Protein AF-0000000070113356 (afdb_homodimer)

Nearest PDB structures (foldseek):
  6c37-assembly1_A  TM=9.028E-01  e=3.126E-19  Mycolicibacterium smegmatis MC2 155
  3igr-assembly1_A  TM=9.117E-01  e=5.246E-19  Aliivibrio fischeri ES114
  6dau-assembly1_C  TM=8.426E-01  e=2.648E-13  Vibrio cholerae O1 biovar El Tor
  7kwq-assembly1_A  TM=8.505E-01  e=2.648E-13  Vibrio cholerae O1 biovar El Tor str. N16961
  7kx2-assembly1_B  TM=8.385E-01  e=2.825E-13  Vibrio cholerae O1 biovar El Tor str. N16961

pLDDT: mean 95.13, std 6.38, range [57.09, 98.88]

Sequence (356 aa):
MSVAIRPLTLDDVPALTAVLRASREHLAPWEPSREESYYTEREQRRIVADTLRAGGSLPHVILDDGALAGRVNLNNIVRGPFQSASLGYWVAAGRGGRGLATGAVAAVLRMAFTEYGLHRVEAATLLHNVRSQRVLAKNGFRRIGTAPRYLNIAGAWQDHHLFQIVAENWVEGRAAGRMSVAIRPLTLDDVPALTAVLRASREHLAPWEPSREESYYTEREQRRIVADTLRAGGSLPHVILDDGALAGRVNLNNIVRGPFQSASLGYWVAAGRGGRGLATGAVAAVLRMAFTEYGLHRVEAATLLHNVRSQRVLAKNGFRRIGTAPRYLNIAGAWQDHHLFQIVAENWVEGRAAGR

Structure (mmCIF, N/CA/C/O backbone):
data_AF-0000000070113356-model_v1
#
loop_
_entity.id
_entity.type
_entity.pdbx_description
1 polymer A0A561WNM1_ACTTI
#
loop_
_atom_site.group_PDB
_atom_site.id
_atom_site.type_symbol
_atom_site.label_atom_id
_atom_site.label_alt_id
_atom_site.label_comp_id
_atom_site.label_asym_id
_atom_site.label_entity_id
_atom_site.label_seq_id
_atom_site.pdbx_PDB_ins_code
_atom_site.Cartn_x
_atom_site.Cartn_y
_atom_site.Cartn_z
_atom_site.occupancy
_atom_site.B_iso_or_equiv
_atom_site.auth_seq_id
_atom_site.auth_comp_id
_atom_site.auth_asym_id
_atom_site.auth_atom_id
_atom_site.pdbx_PDB_model_num
ATOM 1 N N . MET A 1 1 ? -13.891 -29.891 -11.281 1 57.12 1 MET A N 1
ATOM 2 C CA . MET A 1 1 ? -12.609 -29.594 -10.641 1 57.12 1 MET A CA 1
ATOM 3 C C . MET A 1 1 ? -12.797 -28.562 -9.523 1 57.12 1 MET A C 1
ATOM 5 O O . MET A 1 1 ? -13.586 -27.641 -9.648 1 57.12 1 MET A O 1
ATOM 9 N N . SER A 1 2 ? -12.539 -29.109 -8.18 1 75.75 2 SER A N 1
ATOM 10 C CA . SER A 1 2 ? -12.883 -28.25 -7.051 1 75.75 2 SER A CA 1
ATOM 11 C C . SER A 1 2 ? -11.664 -27.484 -6.555 1 75.75 2 SER A C 1
ATOM 13 O O . SER A 1 2 ? -10.641 -28.078 -6.215 1 75.75 2 SER A O 1
ATOM 15 N N . VAL A 1 3 ? -11.484 -26.156 -6.805 1 87.25 3 VAL A N 1
ATOM 16 C CA . VAL A 1 3 ? -10.422 -25.281 -6.301 1 87.25 3 VAL A CA 1
ATOM 17 C C . VAL A 1 3 ? -10.641 -25.016 -4.812 1 87.25 3 VAL A C 1
ATOM 19 O O . VAL A 1 3 ? -11.75 -24.703 -4.391 1 87.25 3 VAL A O 1
ATOM 22 N N . ALA A 1 4 ? -9.617 -25.438 -4.016 1 93.5 4 ALA A N 1
ATOM 23 C CA . ALA A 1 4 ? -9.641 -25.125 -2.588 1 93.5 4 ALA A CA 1
ATOM 24 C C . ALA A 1 4 ? -8.391 -24.359 -2.174 1 93.5 4 ALA A C 1
ATOM 26 O O . ALA A 1 4 ? -7.344 -24.469 -2.82 1 93.5 4 ALA A O 1
ATOM 27 N N . ILE A 1 5 ? -8.562 -23.516 -1.183 1 97.19 5 ILE A N 1
ATOM 28 C CA . ILE A 1 5 ? -7.383 -22.875 -0.602 1 97.19 5 ILE A CA 1
ATOM 29 C C . ILE A 1 5 ? -7.359 -23.109 0.907 1 97.19 5 ILE A C 1
ATOM 31 O O . ILE A 1 5 ? -8.398 -23.359 1.52 1 97.19 5 ILE A O 1
ATOM 35 N N . ARG A 1 6 ? -6.25 -23.078 1.505 1 97.44 6 ARG A N 1
ATOM 36 C CA . ARG A 1 6 ? -6.094 -23.109 2.955 1 97.44 6 ARG A CA 1
ATOM 37 C C . ARG A 1 6 ? -4.824 -22.391 3.387 1 97.44 6 ARG A C 1
ATOM 39 O O . ARG A 1 6 ? -3.922 -22.172 2.578 1 97.44 6 ARG A O 1
ATOM 46 N N . PRO A 1 7 ? -4.73 -22.094 4.66 1 97.88 7 PRO A N 1
ATOM 47 C CA . PRO A 1 7 ? -3.521 -21.406 5.125 1 97.88 7 PRO A CA 1
ATOM 48 C C . PRO A 1 7 ? -2.252 -22.219 4.898 1 97.88 7 PRO A C 1
ATOM 50 O O . PRO A 1 7 ? -2.266 -23.438 5.051 1 97.88 7 PRO A O 1
ATOM 53 N N . LEU A 1 8 ? -1.177 -21.578 4.531 1 98.25 8 LEU A N 1
ATOM 54 C CA . LEU A 1 8 ? 0.152 -22.156 4.367 1 98.25 8 LEU A CA 1
ATOM 55 C C . LEU A 1 8 ? 0.74 -22.547 5.719 1 98.25 8 LEU A C 1
ATOM 57 O O . LEU A 1 8 ? 0.629 -21.797 6.691 1 98.25 8 LEU A O 1
ATOM 61 N N . THR A 1 9 ? 1.27 -23.672 5.832 1 97.94 9 THR A N 1
ATOM 62 C CA . THR A 1 9 ? 1.998 -24.109 7.02 1 97.94 9 THR A CA 1
ATOM 63 C C . THR A 1 9 ? 3.404 -24.562 6.656 1 97.94 9 THR A C 1
ATOM 65 O O . THR A 1 9 ? 3.715 -24.75 5.477 1 97.94 9 THR A O 1
ATOM 68 N N . LEU A 1 10 ? 4.168 -24.766 7.672 1 98.19 10 LEU A N 1
ATOM 69 C CA . LEU A 1 10 ? 5.535 -25.219 7.441 1 98.19 10 LEU A CA 1
ATOM 70 C C . LEU A 1 10 ? 5.551 -26.625 6.844 1 98.19 10 LEU A C 1
ATOM 72 O O . LEU A 1 10 ? 6.492 -27 6.137 1 98.19 10 LEU A O 1
ATOM 76 N N . ASP A 1 11 ? 4.504 -27.359 7.023 1 98.25 11 ASP A N 1
ATOM 77 C CA . ASP A 1 11 ? 4.422 -28.719 6.488 1 98.25 11 ASP A CA 1
ATOM 78 C C . ASP A 1 11 ? 4.277 -28.703 4.969 1 98.25 11 ASP A C 1
ATOM 80 O O . ASP A 1 11 ? 4.484 -29.719 4.309 1 98.25 11 ASP A O 1
ATOM 84 N N . ASP A 1 12 ? 3.953 -27.594 4.395 1 98.56 12 ASP A N 1
ATOM 85 C CA . ASP A 1 12 ? 3.754 -27.469 2.955 1 98.56 12 ASP A CA 1
ATOM 86 C C . ASP A 1 12 ? 5.082 -27.25 2.232 1 98.56 12 ASP A C 1
ATOM 88 O O . ASP A 1 12 ? 5.152 -27.359 1.008 1 98.56 12 ASP A O 1
ATOM 92 N N . VAL A 1 13 ? 6.129 -26.969 2.947 1 98.62 13 VAL A N 1
ATOM 93 C CA . VAL A 1 13 ? 7.359 -26.422 2.385 1 98.62 13 VAL A CA 1
ATOM 94 C C . VAL A 1 13 ? 7.953 -27.406 1.385 1 98.62 13 VAL A C 1
ATOM 96 O O . VAL A 1 13 ? 8.344 -27.031 0.281 1 98.62 13 VAL A O 1
ATOM 99 N N . PRO A 1 14 ? 7.996 -28.719 1.649 1 98.56 14 PRO A N 1
ATOM 100 C CA . PRO A 1 14 ? 8.57 -29.641 0.661 1 98.56 14 PRO A CA 1
ATOM 101 C C . PRO A 1 14 ? 7.805 -29.641 -0.657 1 98.56 14 PRO A C 1
ATOM 103 O O . PRO A 1 14 ? 8.398 -29.516 -1.728 1 98.56 14 PRO A O 1
ATOM 106 N N . ALA A 1 15 ? 6.527 -29.797 -0.568 1 98.31 15 ALA A N 1
ATOM 107 C CA . ALA A 1 15 ? 5.711 -29.797 -1.778 1 98.31 15 ALA A CA 1
ATOM 108 C C . ALA A 1 15 ? 5.777 -28.453 -2.496 1 98.31 15 ALA A C 1
ATOM 110 O O . ALA A 1 15 ? 5.855 -28.406 -3.725 1 98.31 15 ALA A O 1
ATOM 111 N N . LEU A 1 16 ? 5.738 -27.375 -1.752 1 98.38 16 LEU A N 1
ATOM 112 C CA . LEU A 1 16 ? 5.828 -26.031 -2.303 1 98.38 16 LEU A CA 1
ATOM 113 C C . LEU A 1 16 ? 7.137 -25.828 -3.059 1 98.38 16 LEU A C 1
ATOM 115 O O . LEU A 1 16 ? 7.141 -25.328 -4.184 1 98.38 16 LEU A O 1
ATOM 119 N N . THR A 1 17 ? 8.211 -26.266 -2.424 1 98.44 17 THR A N 1
ATOM 120 C CA . THR A 1 17 ? 9.531 -26.109 -3.037 1 98.44 17 THR A CA 1
ATOM 121 C C . THR A 1 17 ? 9.602 -26.875 -4.355 1 98.44 17 THR A C 1
ATOM 123 O O . THR A 1 17 ? 10.125 -26.375 -5.348 1 98.44 17 THR A O 1
ATOM 126 N N . ALA A 1 18 ? 9.07 -28.047 -4.348 1 98.19 18 ALA A N 1
ATOM 127 C CA . ALA A 1 18 ? 9.07 -28.875 -5.551 1 98.19 18 ALA A CA 1
ATOM 128 C C . ALA A 1 18 ? 8.289 -28.203 -6.68 1 98.19 18 ALA A C 1
ATOM 130 O O . ALA A 1 18 ? 8.75 -28.156 -7.824 1 98.19 18 ALA A O 1
ATOM 131 N N . VAL A 1 19 ? 7.184 -27.703 -6.367 1 97.69 19 VAL A N 1
ATOM 132 C CA . VAL A 1 19 ? 6.328 -27.047 -7.352 1 97.69 19 VAL A CA 1
ATOM 133 C C . VAL A 1 19 ? 7.008 -25.766 -7.863 1 97.69 19 VAL A C 1
ATOM 135 O O . VAL A 1 19 ? 6.98 -25.484 -9.062 1 97.69 19 VAL A O 1
ATOM 138 N N . LEU A 1 20 ? 7.605 -25 -6.941 1 97.44 20 LEU A N 1
ATOM 139 C CA . LEU A 1 20 ? 8.328 -23.781 -7.316 1 97.44 20 LEU A CA 1
ATOM 140 C C . LEU A 1 20 ? 9.469 -24.094 -8.273 1 97.44 20 LEU A C 1
ATOM 142 O O . LEU A 1 20 ? 9.633 -23.422 -9.297 1 97.44 20 LEU A O 1
ATOM 146 N N . ARG A 1 21 ? 10.164 -25.094 -7.941 1 97.44 21 ARG A N 1
ATOM 147 C CA . ARG A 1 21 ? 11.281 -25.5 -8.797 1 97.44 21 ARG A CA 1
ATOM 148 C C . ARG A 1 21 ? 10.789 -25.906 -10.18 1 97.44 21 ARG A C 1
ATOM 150 O O . ARG A 1 21 ? 11.352 -25.484 -11.195 1 97.44 21 ARG A O 1
ATOM 157 N N . ALA A 1 22 ? 9.797 -26.688 -10.219 1 97.25 22 ALA A N 1
ATOM 158 C CA . ALA A 1 22 ? 9.25 -27.203 -11.477 1 97.25 22 ALA A CA 1
ATOM 159 C C . ALA A 1 22 ? 8.641 -26.062 -12.305 1 97.25 22 ALA A C 1
ATOM 161 O O . ALA A 1 22 ? 8.516 -26.188 -13.523 1 97.25 22 ALA A O 1
ATOM 162 N N . SER A 1 23 ? 8.312 -24.984 -11.656 1 97.19 23 SER A N 1
ATOM 163 C CA . SER A 1 23 ? 7.617 -23.891 -12.328 1 97.19 23 SER A CA 1
ATOM 164 C C . SER A 1 23 ? 8.523 -22.672 -12.5 1 97.19 23 SER A C 1
ATOM 166 O O . SER A 1 23 ? 8.055 -21.594 -12.859 1 97.19 23 SER A O 1
ATOM 168 N N . ARG A 1 24 ? 9.727 -22.797 -12.141 1 96.69 24 ARG A N 1
ATOM 169 C CA . ARG A 1 24 ? 10.664 -21.688 -12.062 1 96.69 24 ARG A CA 1
ATOM 170 C C . ARG A 1 24 ? 10.664 -20.875 -13.359 1 96.69 24 ARG A C 1
ATOM 172 O O . ARG A 1 24 ? 10.5 -19.656 -13.328 1 96.69 24 ARG A O 1
ATOM 179 N N . GLU A 1 25 ? 10.789 -21.5 -14.531 1 95.69 25 GLU A N 1
ATOM 180 C CA . GLU A 1 25 ? 10.836 -20.812 -15.82 1 95.69 25 GLU A CA 1
ATOM 181 C C . GLU A 1 25 ? 9.5 -20.156 -16.141 1 95.69 25 GLU A C 1
ATOM 183 O O . GLU A 1 25 ? 9.461 -19.047 -16.672 1 95.69 25 GLU A O 1
ATOM 188 N N . HIS A 1 26 ? 8.484 -20.891 -15.828 1 94.94 26 HIS A N 1
ATOM 189 C CA . HIS A 1 26 ? 7.117 -20.438 -16.062 1 94.94 26 HIS A CA 1
ATOM 190 C C . HIS A 1 26 ? 6.824 -19.156 -15.297 1 94.94 26 HIS A C 1
ATOM 192 O O . HIS A 1 26 ? 6.172 -18.25 -15.812 1 94.94 26 HIS A O 1
ATOM 198 N N . LEU A 1 27 ? 7.332 -18.984 -14.039 1 95.19 27 LEU A N 1
ATOM 199 C CA . LEU A 1 27 ? 7.004 -17.891 -13.125 1 95.19 27 LEU A CA 1
ATOM 200 C C . LEU A 1 27 ? 7.973 -16.719 -13.289 1 95.19 27 LEU A C 1
ATOM 202 O O . LEU A 1 27 ? 7.625 -15.578 -13.008 1 95.19 27 LEU A O 1
ATOM 206 N N . ALA A 1 28 ? 9.125 -16.938 -13.836 1 94.62 28 ALA A N 1
ATOM 207 C CA . ALA A 1 28 ? 10.258 -16.016 -13.844 1 94.62 28 ALA A CA 1
ATOM 208 C C . ALA A 1 28 ? 9.875 -14.68 -14.477 1 94.62 28 ALA A C 1
ATOM 210 O O . ALA A 1 28 ? 10.211 -13.609 -13.953 1 94.62 28 ALA A O 1
ATOM 211 N N . PRO A 1 29 ? 9.055 -14.664 -15.578 1 93.38 29 PRO A N 1
ATOM 212 C CA . PRO A 1 29 ? 8.758 -13.391 -16.234 1 93.38 29 PRO A CA 1
ATOM 213 C C . PRO A 1 29 ? 7.812 -12.516 -15.414 1 93.38 29 PRO A C 1
ATOM 215 O O . PRO A 1 29 ? 7.664 -11.32 -15.695 1 93.38 29 PRO A O 1
ATOM 218 N N . TRP A 1 30 ? 7.227 -13.07 -14.43 1 93.25 30 TRP A N 1
ATOM 219 C CA . TRP A 1 30 ? 6.145 -12.383 -13.727 1 93.25 30 TRP A CA 1
ATOM 220 C C . TRP A 1 30 ? 6.539 -12.078 -12.289 1 93.25 30 TRP A C 1
ATOM 222 O O . TRP A 1 30 ? 5.77 -11.461 -11.539 1 93.25 30 TRP A O 1
ATOM 232 N N . GLU A 1 31 ? 7.789 -12.484 -11.898 1 93.75 31 GLU A N 1
ATOM 233 C CA . GLU A 1 31 ? 8.227 -12.367 -10.516 1 93.75 31 GLU A CA 1
ATOM 234 C C . GLU A 1 31 ? 9.531 -11.586 -10.406 1 93.75 31 GLU A C 1
ATOM 236 O O . GLU A 1 31 ? 10.281 -11.492 -11.383 1 93.75 31 GLU A O 1
ATOM 241 N N . PRO A 1 32 ? 9.766 -11.055 -9.195 1 94.38 32 PRO A N 1
ATOM 242 C CA . PRO A 1 32 ? 11.117 -10.523 -8.961 1 94.38 32 PRO A CA 1
ATOM 243 C C . PRO A 1 32 ? 12.203 -11.586 -9.141 1 94.38 32 PRO A C 1
ATOM 245 O O . PRO A 1 32 ? 11.938 -12.781 -8.992 1 94.38 32 PRO A O 1
ATOM 248 N N . SER A 1 33 ? 13.367 -11.125 -9.461 1 93.88 33 SER A N 1
ATOM 249 C CA . SER A 1 33 ? 14.492 -12.047 -9.586 1 93.88 33 SER A CA 1
ATOM 250 C C . SER A 1 33 ? 14.758 -12.781 -8.281 1 93.88 33 SER A C 1
ATOM 252 O O . SER A 1 33 ? 14.703 -12.188 -7.203 1 93.88 33 SER A O 1
ATOM 254 N N . ARG A 1 34 ? 15.039 -14.07 -8.461 1 93.56 34 ARG A N 1
ATOM 255 C CA . ARG A 1 34 ? 15.289 -14.922 -7.297 1 93.56 34 ARG A CA 1
ATOM 256 C C . ARG A 1 34 ? 16.688 -15.508 -7.344 1 93.56 34 ARG A C 1
ATOM 258 O O . ARG A 1 34 ? 17.172 -15.898 -8.406 1 93.56 34 ARG A O 1
ATOM 265 N N . GLU A 1 35 ? 17.203 -15.555 -6.223 1 94.19 35 GLU A N 1
ATOM 266 C CA . GLU A 1 35 ? 18.469 -16.297 -6.109 1 94.19 35 GLU A CA 1
ATOM 267 C C . GLU A 1 35 ? 18.219 -17.797 -6.152 1 94.19 35 GLU A C 1
ATOM 269 O O . GLU A 1 35 ? 17.125 -18.266 -5.863 1 94.19 35 GLU A O 1
ATOM 274 N N . GLU A 1 36 ? 19.297 -18.547 -6.477 1 96.19 36 GLU A N 1
ATOM 275 C CA . GLU A 1 36 ? 19.203 -20.016 -6.551 1 96.19 36 GLU A CA 1
ATOM 276 C C . GLU A 1 36 ? 18.703 -20.594 -5.234 1 96.19 36 GLU A C 1
ATOM 278 O O . GLU A 1 36 ? 17.984 -21.594 -5.223 1 96.19 36 GLU A O 1
ATOM 283 N N . SER A 1 37 ? 19.109 -19.953 -4.168 1 97.5 37 SER A N 1
ATOM 284 C CA . SER A 1 37 ? 18.75 -20.453 -2.852 1 97.5 37 SER A CA 1
ATOM 285 C C . SER A 1 37 ? 17.234 -20.438 -2.656 1 97.5 37 SER A C 1
ATOM 287 O O . SER A 1 37 ? 16.688 -21.188 -1.852 1 97.5 37 SER A O 1
ATOM 289 N N . TYR A 1 38 ? 16.594 -19.594 -3.377 1 97.38 38 TYR A N 1
ATOM 290 C CA . TYR A 1 38 ? 15.141 -19.453 -3.293 1 97.38 38 TYR A CA 1
ATOM 291 C C . TYR A 1 38 ? 14.453 -20.781 -3.613 1 97.38 38 TYR A C 1
ATOM 293 O O . TYR A 1 38 ? 13.375 -21.062 -3.09 1 97.38 38 TYR A O 1
ATOM 301 N N . TYR A 1 39 ? 15.117 -21.625 -4.324 1 97.88 39 TYR A N 1
ATOM 302 C CA . TYR A 1 39 ? 14.5 -22.844 -4.816 1 97.88 39 TYR A CA 1
ATOM 303 C C . TYR A 1 39 ? 14.945 -24.047 -3.994 1 97.88 39 TYR A C 1
ATOM 305 O O . TYR A 1 39 ? 14.797 -25.203 -4.426 1 97.88 39 TYR A O 1
ATOM 313 N N . THR A 1 40 ? 15.445 -23.766 -2.852 1 98.38 40 THR A N 1
ATOM 314 C CA . THR A 1 40 ? 15.805 -24.844 -1.924 1 98.38 40 THR A CA 1
ATOM 315 C C . THR A 1 40 ? 14.797 -24.922 -0.783 1 98.38 40 THR A C 1
ATOM 317 O O . THR A 1 40 ? 14.195 -23.906 -0.4 1 98.38 40 THR A O 1
ATOM 320 N N . GLU A 1 41 ? 14.625 -26.094 -0.285 1 98.31 41 GLU A N 1
ATOM 321 C CA . GLU A 1 41 ? 13.703 -26.281 0.831 1 98.31 41 GLU A CA 1
ATOM 322 C C . GLU A 1 41 ? 14.141 -25.469 2.045 1 98.31 41 GLU A C 1
ATOM 324 O O . GLU A 1 41 ? 13.305 -24.906 2.756 1 98.31 41 GLU A O 1
ATOM 329 N N . ARG A 1 42 ? 15.43 -25.438 2.26 1 98.31 42 ARG A N 1
ATOM 330 C CA . ARG A 1 42 ? 15.961 -24.703 3.398 1 98.31 42 ARG A CA 1
ATOM 331 C C . ARG A 1 42 ? 15.555 -23.234 3.344 1 98.31 42 ARG A C 1
ATOM 333 O O . ARG A 1 42 ? 15.047 -22.688 4.328 1 98.31 42 ARG A O 1
ATOM 340 N N . GLU A 1 43 ? 15.781 -22.625 2.244 1 98.38 43 GLU A N 1
ATOM 341 C CA . GLU A 1 43 ? 15.461 -21.203 2.104 1 98.38 43 GLU A CA 1
ATOM 342 C C . GLU A 1 43 ? 13.945 -20.984 2.119 1 98.38 43 GLU A C 1
ATOM 344 O O . GLU A 1 43 ? 13.461 -20.031 2.721 1 98.38 43 GLU A O 1
ATOM 349 N N . GLN A 1 44 ? 13.234 -21.859 1.467 1 98.5 44 GLN A N 1
ATOM 350 C CA . GLN A 1 44 ? 11.781 -21.734 1.476 1 98.5 44 GLN A CA 1
ATOM 351 C C . GLN A 1 44 ? 11.227 -21.891 2.889 1 98.5 44 GLN A C 1
ATOM 353 O O . GLN A 1 44 ? 10.273 -21.203 3.264 1 98.5 44 GLN A O 1
ATOM 358 N N . ARG A 1 45 ? 11.75 -22.797 3.641 1 98.5 45 ARG A N 1
ATOM 359 C CA . ARG A 1 45 ? 11.32 -22.953 5.027 1 98.5 45 ARG A CA 1
ATOM 360 C C . ARG A 1 45 ? 11.562 -21.672 5.82 1 98.5 45 ARG A C 1
ATOM 362 O O . ARG A 1 45 ? 10.703 -21.25 6.598 1 98.5 45 ARG A O 1
ATOM 369 N N . ARG A 1 46 ? 12.703 -21.094 5.617 1 98.19 46 ARG A N 1
ATOM 370 C CA . ARG A 1 46 ? 13.008 -19.828 6.27 1 98.19 46 ARG A CA 1
ATOM 371 C C . ARG A 1 46 ? 12.023 -18.75 5.859 1 98.19 46 ARG A C 1
ATOM 373 O O . ARG A 1 46 ? 11.492 -18.031 6.711 1 98.19 46 ARG A O 1
ATOM 380 N N . ILE A 1 47 ? 11.805 -18.625 4.594 1 97.06 47 ILE A N 1
ATOM 381 C CA . ILE A 1 47 ? 10.906 -17.609 4.051 1 97.06 47 ILE A CA 1
ATOM 382 C C . ILE A 1 47 ? 9.508 -17.781 4.637 1 97.06 47 ILE A C 1
ATOM 384 O O . ILE A 1 47 ? 8.898 -16.828 5.102 1 97.06 47 ILE A O 1
ATOM 388 N N . VAL A 1 48 ? 9.023 -19 4.605 1 97.88 48 VAL A N 1
ATOM 389 C CA . VAL A 1 48 ? 7.688 -19.297 5.109 1 97.88 48 VAL A CA 1
ATOM 390 C C . VAL A 1 48 ? 7.629 -19.016 6.609 1 97.88 48 VAL A C 1
ATOM 392 O O . VAL A 1 48 ? 6.684 -18.391 7.09 1 97.88 48 VAL A O 1
ATOM 395 N N . ALA A 1 49 ? 8.602 -19.453 7.348 1 97.88 49 ALA A N 1
ATOM 396 C CA . ALA A 1 49 ? 8.641 -19.219 8.789 1 97.88 49 ALA A CA 1
ATOM 397 C C . ALA A 1 49 ? 8.625 -17.734 9.109 1 97.88 49 ALA A C 1
ATOM 399 O O . ALA A 1 49 ? 7.891 -17.281 9.992 1 97.88 49 ALA A O 1
ATOM 400 N N . ASP A 1 50 ? 9.438 -17 8.43 1 96.25 50 ASP A N 1
ATOM 401 C CA . ASP A 1 50 ? 9.508 -15.555 8.641 1 96.25 50 ASP A CA 1
ATOM 402 C C . ASP A 1 50 ? 8.172 -14.891 8.312 1 96.25 50 ASP A C 1
ATOM 404 O O . ASP A 1 50 ? 7.738 -13.984 9.023 1 96.25 50 ASP A O 1
ATOM 408 N N . THR A 1 51 ? 7.594 -15.32 7.246 1 95.38 51 THR A N 1
ATOM 409 C CA . THR A 1 51 ? 6.305 -14.781 6.828 1 95.38 51 THR A CA 1
ATOM 410 C C . THR A 1 51 ? 5.242 -15.031 7.895 1 95.38 51 THR A C 1
ATOM 412 O O . THR A 1 51 ? 4.492 -14.117 8.25 1 95.38 51 THR A O 1
ATOM 415 N N . LEU A 1 52 ? 5.215 -16.203 8.414 1 94.81 52 LEU A N 1
ATOM 416 C CA . LEU A 1 52 ? 4.219 -16.594 9.406 1 94.81 52 LEU A CA 1
ATOM 417 C C . LEU A 1 52 ? 4.461 -15.875 10.734 1 94.81 52 LEU A C 1
ATOM 419 O O . LEU A 1 52 ? 3.514 -15.531 11.438 1 94.81 52 LEU A O 1
ATOM 423 N N . ARG A 1 53 ? 5.688 -15.547 11.023 1 92.12 53 ARG A N 1
ATOM 424 C CA . ARG A 1 53 ? 6.066 -14.898 12.273 1 92.12 53 ARG A CA 1
ATOM 425 C C . ARG A 1 53 ? 5.797 -13.398 12.219 1 92.12 53 ARG A C 1
ATOM 427 O O . ARG A 1 53 ? 5.348 -12.805 13.203 1 92.12 53 ARG A O 1
ATOM 434 N N . ALA A 1 54 ? 6.195 -12.734 11.172 1 86.75 54 ALA A N 1
ATOM 435 C CA . ALA A 1 54 ? 6.148 -11.281 11.023 1 86.75 54 ALA A CA 1
ATOM 436 C C . ALA A 1 54 ? 4.711 -10.766 11.078 1 86.75 54 ALA A C 1
ATOM 438 O O . ALA A 1 54 ? 4.461 -9.648 11.523 1 86.75 54 ALA A O 1
ATOM 439 N N . GLY A 1 55 ? 3.834 -11.602 10.664 1 85.56 55 GLY A N 1
ATOM 440 C CA . GLY A 1 55 ? 2.475 -11.102 10.523 1 85.56 55 GLY A CA 1
ATOM 441 C C . GLY A 1 55 ? 2.303 -10.156 9.352 1 85.56 55 GLY A C 1
ATOM 442 O O . GLY A 1 55 ? 3.15 -10.109 8.461 1 85.56 55 GLY A O 1
ATOM 443 N N . GLY A 1 56 ? 1.202 -9.555 9.156 1 90.75 56 GLY A N 1
ATOM 444 C CA . GLY A 1 56 ? 0.941 -8.578 8.109 1 90.75 56 GLY A CA 1
ATOM 445 C C . GLY A 1 56 ? 0.563 -9.219 6.781 1 90.75 56 GLY A C 1
ATOM 446 O O . GLY A 1 56 ? 0.303 -8.516 5.801 1 90.75 56 GLY A O 1
ATOM 447 N N . SER A 1 57 ? 0.78 -10.477 6.711 1 96.56 57 SER A N 1
ATOM 448 C CA . SER A 1 57 ? 0.327 -11.203 5.527 1 96.56 57 SER A CA 1
ATOM 449 C C . SER A 1 57 ? -0.465 -12.445 5.914 1 96.56 57 SER A C 1
ATOM 451 O O . SER A 1 57 ? -0.368 -12.93 7.047 1 96.56 57 SER A O 1
ATOM 453 N N . LEU A 1 58 ? -1.236 -12.898 5.027 1 97.44 58 LEU A N 1
ATOM 454 C CA . LEU A 1 58 ? -2.021 -14.125 5.137 1 97.44 58 LEU A CA 1
ATOM 455 C C . LEU A 1 58 ? -1.794 -15.023 3.928 1 97.44 58 LEU A C 1
ATOM 457 O O . LEU A 1 58 ? -2.539 -14.953 2.947 1 97.44 58 LEU A O 1
ATOM 461 N N . PRO A 1 59 ? -0.772 -15.93 4.055 1 98.19 59 PRO A N 1
ATOM 462 C CA . PRO A 1 59 ? -0.434 -16.797 2.926 1 98.19 59 PRO A CA 1
ATOM 463 C C . PRO A 1 59 ? -1.303 -18.062 2.867 1 98.19 59 PRO A C 1
ATOM 465 O O . PRO A 1 59 ? -1.611 -18.641 3.906 1 98.19 59 PRO A O 1
ATOM 468 N N . HIS A 1 60 ? -1.704 -18.469 1.679 1 98.5 60 HIS A N 1
ATOM 469 C CA . HIS A 1 60 ? -2.494 -19.672 1.44 1 98.5 60 HIS A CA 1
ATOM 470 C C . HIS A 1 60 ? -1.9 -20.516 0.311 1 98.5 60 HIS A C 1
ATOM 472 O O . HIS A 1 60 ? -1.211 -19.984 -0.563 1 98.5 60 HIS A O 1
ATOM 478 N N . VAL A 1 61 ? -2.17 -21.781 0.365 1 98.31 61 VAL A N 1
ATOM 479 C CA . VAL A 1 61 ? -1.872 -22.656 -0.765 1 98.31 61 VAL A CA 1
ATOM 480 C C . VAL A 1 61 ? -3.143 -22.906 -1.576 1 98.31 61 VAL A C 1
ATOM 482 O O . VAL A 1 61 ? -4.246 -22.922 -1.025 1 98.31 61 VAL A O 1
ATOM 485 N N . ILE A 1 62 ? -2.949 -23 -2.83 1 97.81 62 ILE A N 1
ATOM 486 C CA . ILE A 1 62 ? -3.994 -23.453 -3.748 1 97.81 62 ILE A CA 1
ATOM 487 C C . ILE A 1 62 ? -3.879 -24.953 -3.975 1 97.81 62 ILE A C 1
ATOM 489 O O . ILE A 1 62 ? -2.797 -25.453 -4.281 1 97.81 62 ILE A O 1
ATOM 493 N N . LEU A 1 63 ? -5.012 -25.625 -3.834 1 96 63 LEU A N 1
ATOM 494 C CA . LEU A 1 63 ? -5.039 -27.062 -4.047 1 96 63 LEU A CA 1
ATOM 495 C C . LEU A 1 63 ? -5.902 -27.422 -5.25 1 96 63 LEU A C 1
ATOM 497 O O . LEU A 1 63 ? -7.008 -26.891 -5.402 1 96 63 LEU A O 1
ATOM 501 N N . ASP A 1 64 ? -5.332 -28.188 -6.117 1 93.62 64 ASP A N 1
ATOM 502 C CA . ASP A 1 64 ? -6.035 -28.797 -7.234 1 93.62 64 ASP A CA 1
ATOM 503 C C . ASP A 1 64 ? -6.168 -30.312 -7.031 1 93.62 64 ASP A C 1
ATOM 505 O O . ASP A 1 64 ? -5.191 -31.047 -7.176 1 93.62 64 ASP A O 1
ATOM 509 N N . ASP A 1 65 ? -7.332 -30.703 -6.723 1 89.56 65 ASP A N 1
ATOM 510 C CA . ASP A 1 65 ? -7.586 -32.125 -6.418 1 89.56 65 ASP A CA 1
ATOM 511 C C . ASP A 1 65 ? -6.645 -32.625 -5.328 1 89.56 65 ASP A C 1
ATOM 513 O O . ASP A 1 65 ? -5.992 -33.656 -5.492 1 89.56 65 ASP A O 1
ATOM 517 N N . GLY A 1 66 ? -6.414 -31.766 -4.289 1 91.56 66 GLY A N 1
ATOM 518 C CA . GLY A 1 66 ? -5.672 -32.156 -3.096 1 91.56 66 GLY A CA 1
ATOM 519 C C . GLY A 1 66 ? -4.18 -31.875 -3.215 1 91.56 66 GLY A C 1
ATOM 520 O O . GLY A 1 66 ? -3.459 -31.906 -2.217 1 91.56 66 GLY A O 1
ATOM 521 N N . ALA A 1 67 ? -3.719 -31.641 -4.426 1 93.81 67 ALA A N 1
ATOM 522 C CA . ALA A 1 67 ? -2.295 -31.391 -4.637 1 93.81 67 ALA A CA 1
ATOM 523 C C . ALA A 1 67 ? -2.004 -29.891 -4.672 1 93.81 67 ALA A C 1
ATOM 525 O O . ALA A 1 67 ? -2.781 -29.109 -5.234 1 93.81 67 ALA A O 1
ATOM 526 N N . LEU A 1 68 ? -0.85 -29.547 -4.094 1 96.5 68 LEU A N 1
ATOM 527 C CA . LEU A 1 68 ? -0.44 -28.141 -4.117 1 96.5 68 LEU A CA 1
ATOM 528 C C . LEU A 1 68 ? -0.214 -27.672 -5.551 1 96.5 68 LEU A C 1
ATOM 530 O O . LEU A 1 68 ? 0.557 -28.281 -6.297 1 96.5 68 LEU A O 1
ATOM 534 N N . ALA A 1 69 ? -0.917 -26.594 -5.906 1 96.56 69 ALA A N 1
ATOM 535 C CA . ALA A 1 69 ? -0.902 -26.156 -7.301 1 96.56 69 ALA A 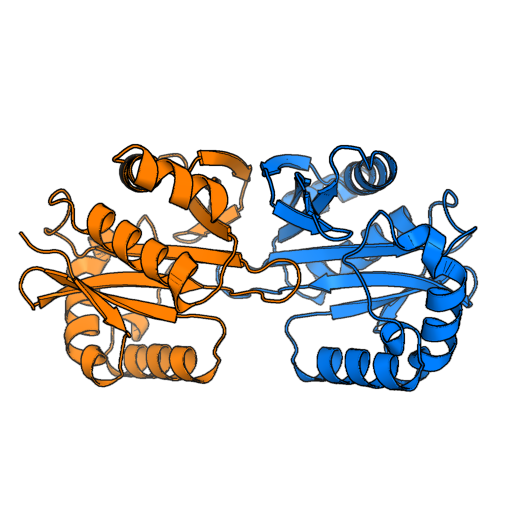CA 1
ATOM 536 C C . ALA A 1 69 ? -0.546 -24.672 -7.406 1 96.56 69 ALA A C 1
ATOM 538 O O . ALA A 1 69 ? -0.544 -24.109 -8.5 1 96.56 69 ALA A O 1
ATOM 539 N N . GLY A 1 70 ? -0.304 -24.016 -6.309 1 97.06 70 GLY A N 1
ATOM 540 C CA . GLY A 1 70 ? 0.042 -22.609 -6.34 1 97.06 70 GLY A CA 1
ATOM 541 C C . GLY A 1 70 ? -0.112 -21.922 -4.992 1 97.06 70 GLY A C 1
ATOM 542 O O . GLY A 1 70 ? -0.21 -22.594 -3.961 1 97.06 70 GLY A O 1
ATOM 543 N N . ARG A 1 71 ? -0.047 -20.688 -5.02 1 97.75 71 ARG A N 1
ATOM 544 C CA . ARG A 1 71 ? -0.236 -19.859 -3.832 1 97.75 71 ARG A CA 1
ATOM 545 C C . ARG A 1 71 ? -1.155 -18.688 -4.129 1 97.75 71 ARG A C 1
ATOM 547 O O . ARG A 1 71 ? -1.266 -18.25 -5.277 1 97.75 71 ARG A O 1
ATOM 554 N N . VAL A 1 72 ? -1.846 -18.25 -3.135 1 98.25 72 VAL A N 1
ATOM 555 C CA . VAL A 1 72 ? -2.609 -17 -3.125 1 98.25 72 VAL A CA 1
ATOM 556 C C . VAL A 1 72 ? -2.457 -16.312 -1.77 1 98.25 72 VAL A C 1
ATOM 558 O O . VAL A 1 72 ? -2.66 -16.938 -0.724 1 98.25 72 VAL A O 1
ATOM 561 N N . ASN A 1 73 ? -2.059 -15.039 -1.835 1 97.94 73 ASN A N 1
ATOM 562 C CA . ASN A 1 73 ? -1.646 -14.359 -0.613 1 97.94 73 ASN A CA 1
ATOM 563 C C . ASN A 1 73 ? -2.264 -12.961 -0.511 1 97.94 73 ASN A C 1
ATOM 565 O O . ASN A 1 73 ? -2.373 -12.258 -1.513 1 97.94 73 ASN A O 1
ATOM 569 N N . LEU A 1 74 ? -2.734 -12.648 0.671 1 98.56 74 LEU A N 1
ATOM 570 C CA . LEU A 1 74 ? -2.949 -11.258 1.037 1 98.56 74 LEU A CA 1
ATOM 571 C C . LEU A 1 74 ? -1.728 -10.688 1.752 1 98.56 74 LEU A C 1
ATOM 573 O O . LEU A 1 74 ? -1.356 -11.164 2.828 1 98.56 74 LEU A O 1
ATOM 577 N N . ASN A 1 75 ? -1.122 -9.656 1.143 1 97.62 75 ASN A N 1
ATOM 578 C CA . ASN A 1 75 ? 0.121 -9.07 1.633 1 97.62 75 ASN A CA 1
ATOM 579 C C . ASN A 1 75 ? -0.076 -7.625 2.068 1 97.62 75 ASN A C 1
ATOM 581 O O . ASN A 1 75 ? -1.092 -7.008 1.744 1 97.62 75 ASN A O 1
ATOM 585 N N . ASN A 1 76 ? 0.885 -7.18 2.887 1 96.56 76 ASN A N 1
ATOM 586 C CA . ASN A 1 76 ? 0.93 -5.77 3.27 1 96.56 76 ASN A CA 1
ATOM 587 C C . ASN A 1 76 ? -0.397 -5.309 3.863 1 96.56 76 ASN A C 1
ATOM 589 O O . ASN A 1 76 ? -0.956 -4.297 3.434 1 96.56 76 ASN A O 1
ATOM 593 N N . ILE A 1 77 ? -0.88 -6.066 4.828 1 97.19 77 ILE A N 1
ATOM 594 C CA . ILE A 1 77 ? -2.16 -5.754 5.453 1 97.19 77 ILE A CA 1
ATOM 595 C C . ILE A 1 77 ? -2.018 -4.496 6.312 1 97.19 77 ILE A C 1
ATOM 597 O O . ILE A 1 77 ? -1.152 -4.43 7.188 1 97.19 77 ILE A O 1
ATOM 601 N N . VAL A 1 78 ? -2.773 -3.572 6.023 1 96.38 78 VAL A N 1
ATOM 602 C CA . VAL A 1 78 ? -2.857 -2.35 6.812 1 96.38 78 VAL A CA 1
ATOM 603 C C . VAL A 1 78 ? -4.238 -2.244 7.461 1 96.38 78 VAL A C 1
ATOM 605 O O . VAL A 1 78 ? -5.258 -2.328 6.773 1 96.38 78 VAL A O 1
ATOM 608 N N . ARG A 1 79 ? -4.238 -2.123 8.766 1 96.12 79 ARG A N 1
ATOM 609 C CA . ARG A 1 79 ? -5.48 -2.029 9.516 1 96.12 79 ARG A CA 1
ATOM 610 C C . ARG A 1 79 ? -5.863 -0.573 9.766 1 96.12 79 ARG A C 1
ATOM 612 O O . ARG A 1 79 ? -5.418 0.322 9.047 1 96.12 79 ARG A O 1
ATOM 619 N N . GLY A 1 80 ? -6.781 -0.35 10.711 1 95.19 80 GLY A N 1
ATOM 620 C CA . GLY A 1 80 ? -7.246 1.005 10.969 1 95.19 80 GLY A CA 1
ATOM 621 C C . GLY A 1 80 ? -8.172 1.53 9.883 1 95.19 80 GLY A C 1
ATOM 622 O O . GLY A 1 80 ? -9.055 0.815 9.414 1 95.19 80 GLY A O 1
ATOM 623 N N . PRO A 1 81 ? -7.953 2.82 9.5 1 96.44 81 PRO A N 1
ATOM 624 C CA . PRO A 1 81 ? -8.883 3.43 8.555 1 96.44 81 PRO A CA 1
ATOM 625 C C . PRO A 1 81 ? -8.719 2.887 7.133 1 96.44 81 PRO A C 1
ATOM 627 O O . PRO A 1 81 ? -9.547 3.174 6.262 1 96.44 81 PRO A O 1
ATOM 630 N N . PHE A 1 82 ? -7.703 2.207 6.883 1 97.38 82 PHE A N 1
ATOM 631 C CA . PHE A 1 82 ? -7.426 1.748 5.527 1 97.38 82 PHE A CA 1
ATOM 632 C C . PHE A 1 82 ? -8.023 0.366 5.289 1 97.38 82 PHE A C 1
ATOM 634 O O . PHE A 1 82 ? -8.609 0.11 4.238 1 97.38 82 PHE A O 1
ATOM 641 N N . GLN A 1 83 ? -7.859 -0.616 6.242 1 98 83 GLN A N 1
ATOM 642 C CA . GLN A 1 83 ? -8.336 -1.993 6.156 1 98 83 GLN A CA 1
ATOM 643 C C . GLN A 1 83 ? -8.109 -2.57 4.762 1 98 83 GLN A C 1
ATOM 645 O O . GLN A 1 83 ? -9.055 -3.01 4.105 1 98 83 GLN A O 1
ATOM 650 N N . SER A 1 84 ? -6.832 -2.637 4.367 1 98.5 84 SER A N 1
ATOM 651 C CA . SER A 1 84 ? -6.5 -2.98 2.988 1 98.5 84 SER A CA 1
ATOM 652 C C . SER A 1 84 ? -5.367 -4.004 2.93 1 98.5 84 SER A C 1
ATOM 654 O O . SER A 1 84 ? -4.551 -4.086 3.85 1 98.5 84 SER A O 1
ATOM 656 N N . ALA A 1 85 ? -5.324 -4.773 1.889 1 98.62 85 ALA A N 1
ATOM 657 C CA . ALA A 1 85 ? -4.238 -5.707 1.605 1 98.62 85 ALA A CA 1
ATOM 658 C C . ALA A 1 85 ? -3.945 -5.773 0.109 1 98.62 85 ALA A C 1
ATOM 660 O O . ALA A 1 85 ? -4.781 -5.391 -0.71 1 98.62 85 ALA A O 1
ATOM 661 N N . SER A 1 86 ? -2.775 -6.227 -0.229 1 98.62 86 SER A N 1
ATOM 662 C CA . SER A 1 86 ? -2.389 -6.508 -1.608 1 98.62 86 SER A CA 1
ATOM 663 C C . SER A 1 86 ? -2.518 -7.992 -1.928 1 98.62 86 SER A C 1
ATOM 665 O O . SER A 1 86 ? -2.08 -8.844 -1.147 1 98.62 86 SER A O 1
ATOM 667 N N . LEU A 1 87 ? -3.086 -8.25 -3.049 1 98.81 87 LEU A N 1
ATOM 668 C CA . LEU A 1 87 ? -3.295 -9.617 -3.5 1 98.81 87 LEU A CA 1
ATOM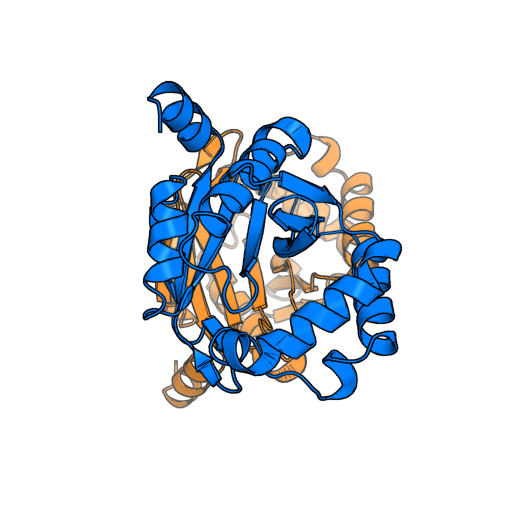 669 C C . LEU A 1 87 ? -2.166 -10.07 -4.422 1 98.81 87 LEU A C 1
ATOM 671 O O . LEU A 1 87 ? -1.75 -9.32 -5.309 1 98.81 87 LEU A O 1
ATOM 675 N N . GLY A 1 88 ? -1.637 -11.211 -4.191 1 97.94 88 GLY A N 1
ATOM 676 C CA . GLY A 1 88 ? -0.725 -11.898 -5.09 1 97.94 88 GLY A CA 1
ATOM 677 C C . GLY A 1 88 ? -1.014 -13.383 -5.207 1 97.94 88 GLY A C 1
ATOM 678 O O . GLY A 1 88 ? -1.411 -14.023 -4.234 1 97.94 88 GLY A O 1
ATOM 679 N N . TYR A 1 89 ? -0.754 -13.906 -6.395 1 97.62 89 TYR A N 1
ATOM 680 C CA . TYR A 1 89 ? -0.968 -15.336 -6.594 1 97.62 89 TYR A CA 1
ATOM 681 C C . TYR A 1 89 ? -0.164 -15.844 -7.785 1 97.62 89 TYR A C 1
ATOM 683 O O . TYR A 1 89 ? 0.226 -15.07 -8.656 1 97.62 89 TYR A O 1
ATOM 691 N N . TRP A 1 90 ? 0.074 -17.094 -7.762 1 96.75 90 TRP A N 1
ATOM 692 C CA . TRP A 1 90 ? 0.615 -17.812 -8.906 1 96.75 90 TRP A CA 1
ATOM 693 C C . TRP A 1 90 ? 0.118 -19.25 -8.938 1 96.75 90 TRP A C 1
ATOM 695 O O . TRP A 1 90 ? -0.27 -19.797 -7.902 1 96.75 90 TRP A O 1
ATOM 705 N N . VAL A 1 91 ? 0.05 -19.797 -10.07 1 96.44 91 VAL A N 1
ATOM 706 C CA . VAL A 1 91 ? -0.307 -21.188 -10.289 1 96.44 91 VAL A CA 1
ATOM 707 C C . VAL A 1 91 ? 0.84 -21.906 -10.984 1 96.44 91 VAL A C 1
ATOM 709 O O . VAL A 1 91 ? 1.495 -21.344 -11.867 1 96.44 91 VAL A O 1
ATOM 712 N N . ALA A 1 92 ? 0.992 -23.109 -10.633 1 95.62 92 ALA A N 1
ATOM 713 C CA . ALA A 1 92 ? 2.07 -23.953 -11.156 1 95.62 92 ALA A CA 1
ATOM 714 C C . ALA A 1 92 ? 1.978 -24.094 -12.672 1 95.62 92 ALA A C 1
ATOM 716 O O . ALA A 1 92 ? 0.885 -24.031 -13.242 1 95.62 92 ALA A O 1
ATOM 717 N N . ALA A 1 93 ? 3.152 -24.359 -13.25 1 92.94 93 ALA A N 1
ATOM 718 C CA . ALA A 1 93 ? 3.217 -24.641 -14.68 1 92.94 93 ALA A CA 1
ATOM 719 C C . ALA A 1 93 ? 2.316 -25.812 -15.062 1 92.94 93 ALA A C 1
ATOM 721 O O . ALA A 1 93 ? 2.258 -26.812 -14.344 1 92.94 93 ALA A O 1
ATOM 722 N N . GLY A 1 94 ? 1.63 -25.688 -16.109 1 88.38 94 GLY A N 1
ATOM 723 C CA . GLY A 1 94 ? 0.804 -26.781 -16.594 1 88.38 94 GLY A CA 1
ATOM 724 C C . GLY A 1 94 ? -0.571 -26.828 -15.961 1 88.38 94 GLY A C 1
ATOM 725 O O . GLY A 1 94 ? -1.409 -27.641 -16.344 1 88.38 94 GLY A O 1
ATOM 726 N N . ARG A 1 95 ? -0.797 -26.031 -15.023 1 84.69 95 ARG A N 1
ATOM 727 C CA . ARG A 1 95 ? -2.088 -26.031 -14.344 1 84.69 95 ARG A CA 1
ATOM 728 C C . ARG A 1 95 ? -2.881 -24.766 -14.672 1 84.69 95 ARG A C 1
ATOM 730 O O . ARG A 1 95 ? -3.947 -24.531 -14.102 1 84.69 95 ARG A O 1
ATOM 737 N N . GLY A 1 96 ? -2.297 -24 -15.594 1 74 96 GLY A N 1
ATOM 738 C CA . GLY A 1 96 ? -2.951 -22.766 -16 1 74 96 GLY A CA 1
ATOM 739 C C . GLY A 1 96 ? -4.148 -23 -16.906 1 74 96 GLY A C 1
ATOM 740 O O . GLY A 1 96 ? -4.215 -24 -17.625 1 74 96 GLY A O 1
ATOM 741 N N . GLY A 1 97 ? -5.152 -22.156 -16.812 1 73.62 97 GLY A N 1
ATOM 742 C CA . GLY A 1 97 ? -6.27 -22.234 -17.75 1 73.62 97 GLY A CA 1
ATOM 743 C C . GLY A 1 97 ? -7.383 -23.141 -17.266 1 73.62 97 GLY A C 1
ATOM 744 O O . GLY A 1 97 ? -8.383 -23.328 -17.953 1 73.62 97 GLY A O 1
ATOM 745 N N . ARG A 1 98 ? -7.281 -23.625 -16.078 1 80.69 98 ARG A N 1
ATOM 746 C CA . ARG A 1 98 ? -8.281 -24.531 -15.539 1 80.69 98 ARG A CA 1
ATOM 747 C C . ARG A 1 98 ? -9.188 -23.828 -14.539 1 80.69 98 ARG A C 1
ATOM 749 O O . ARG A 1 98 ? -9.922 -24.469 -13.781 1 80.69 98 ARG A O 1
ATOM 756 N N . GLY A 1 99 ? -9.031 -22.547 -14.492 1 91.31 99 GLY A N 1
ATOM 757 C CA . GLY A 1 99 ? -9.852 -21.797 -13.555 1 91.31 99 GLY A CA 1
ATOM 758 C C . GLY A 1 99 ? -9.32 -21.812 -12.141 1 91.31 99 GLY A C 1
ATOM 759 O O . GLY A 1 99 ? -9.992 -21.344 -11.211 1 91.31 99 GLY A O 1
ATOM 760 N N . LEU A 1 100 ? -8.164 -22.312 -11.93 1 94.12 100 LEU A N 1
ATOM 761 C CA . LEU A 1 100 ? -7.586 -22.438 -10.594 1 94.12 100 LEU A CA 1
ATOM 762 C C . LEU A 1 100 ? -7.332 -21.078 -9.969 1 94.12 100 LEU A C 1
ATOM 764 O O . LEU A 1 100 ? -7.723 -20.828 -8.828 1 94.12 100 LEU A O 1
ATOM 768 N N . ALA A 1 101 ? -6.727 -20.234 -10.766 1 95.94 101 ALA A N 1
ATOM 769 C CA . ALA A 1 101 ? -6.434 -18.906 -10.258 1 95.94 101 ALA A CA 1
ATOM 770 C C . ALA A 1 101 ? -7.723 -18.141 -9.93 1 95.94 101 ALA A C 1
ATOM 772 O O . ALA A 1 101 ? -7.836 -17.531 -8.867 1 95.94 101 ALA A O 1
ATOM 773 N N . THR A 1 102 ? -8.688 -18.219 -10.836 1 96.69 102 THR A N 1
ATOM 774 C CA . THR A 1 102 ? -9.961 -17.531 -10.648 1 96.69 102 THR A CA 1
ATOM 775 C C . THR A 1 102 ? -10.656 -18.016 -9.383 1 96.69 102 THR A C 1
ATOM 777 O O . THR A 1 102 ? -11.141 -17.219 -8.586 1 96.69 102 THR A O 1
ATOM 780 N N . GLY A 1 103 ? -10.672 -19.312 -9.25 1 96.06 103 GLY A N 1
ATOM 781 C CA . GLY A 1 103 ? -11.273 -19.891 -8.062 1 96.06 103 GLY A CA 1
ATOM 782 C C . GLY A 1 103 ? -10.539 -19.531 -6.785 1 96.06 103 GLY A C 1
ATOM 783 O O . GLY A 1 103 ? -11.164 -19.266 -5.754 1 96.06 103 GLY A O 1
ATOM 784 N N . ALA A 1 104 ? -9.219 -19.547 -6.758 1 97.19 104 ALA A N 1
ATOM 785 C CA . ALA A 1 104 ? -8.406 -19.219 -5.59 1 97.19 104 ALA A CA 1
ATOM 786 C C . ALA A 1 104 ? -8.625 -17.766 -5.164 1 97.19 104 ALA A C 1
ATOM 788 O O . ALA A 1 104 ? -8.766 -17.484 -3.975 1 97.19 104 ALA A O 1
ATOM 789 N N . VAL A 1 105 ? -8.664 -16.859 -6.156 1 97.88 105 VAL A N 1
ATOM 790 C CA . VAL A 1 105 ? -8.883 -15.445 -5.875 1 97.88 105 VAL A CA 1
ATOM 791 C C . VAL A 1 105 ? -10.273 -15.242 -5.289 1 97.88 105 VAL A C 1
ATOM 793 O O . VAL A 1 105 ? -10.445 -14.516 -4.309 1 97.88 105 VAL A O 1
ATOM 796 N N . ALA A 1 106 ? -11.227 -15.922 -5.852 1 97.5 106 ALA A N 1
ATOM 797 C CA . ALA A 1 106 ? -12.578 -15.836 -5.305 1 97.5 106 ALA A CA 1
ATOM 798 C C . ALA A 1 106 ? -12.609 -16.281 -3.844 1 97.5 106 ALA A C 1
ATOM 800 O O . ALA A 1 106 ? -13.227 -15.633 -3 1 97.5 106 ALA A O 1
ATOM 801 N N . ALA A 1 107 ? -11.977 -17.359 -3.59 1 97 107 ALA A N 1
ATOM 802 C CA . ALA A 1 107 ? -11.977 -17.922 -2.244 1 97 107 ALA A CA 1
ATOM 803 C C . ALA A 1 107 ? -11.289 -16.984 -1.255 1 97 107 ALA A C 1
ATOM 805 O O . ALA A 1 107 ? -11.781 -16.781 -0.142 1 97 107 ALA A O 1
ATOM 806 N N . VAL A 1 108 ? -10.172 -16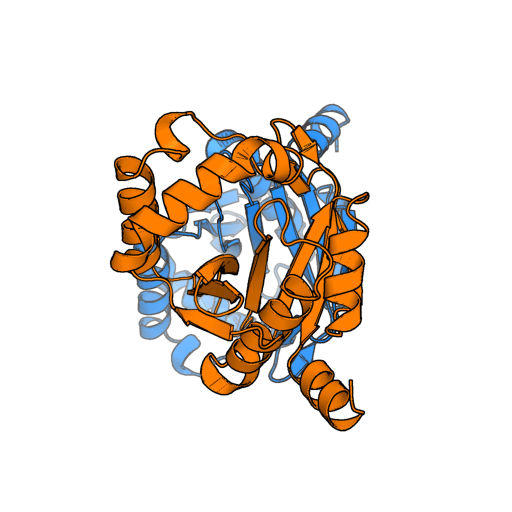.422 -1.627 1 98.12 108 VAL A N 1
ATOM 807 C CA . VAL A 1 108 ? -9.43 -15.578 -0.692 1 98.12 108 VAL A CA 1
ATOM 808 C C . VAL A 1 108 ? -10.164 -14.258 -0.485 1 98.12 108 VAL A C 1
ATOM 810 O O . VAL A 1 108 ? -10.109 -13.68 0.602 1 98.12 108 VAL A O 1
ATOM 813 N N . LEU A 1 109 ? -10.844 -13.789 -1.49 1 98.31 109 LEU A N 1
ATOM 814 C CA . LEU A 1 109 ? -11.656 -12.586 -1.334 1 98.31 109 LEU A CA 1
ATOM 815 C C . LEU A 1 109 ? -12.781 -12.812 -0.333 1 98.31 109 LEU A C 1
ATOM 817 O O . LEU A 1 109 ? -13.086 -11.938 0.479 1 98.31 109 LEU A O 1
ATOM 821 N N . ARG A 1 110 ? -13.414 -13.969 -0.45 1 97.38 110 ARG A N 1
ATOM 822 C CA . ARG A 1 110 ? -14.438 -14.297 0.535 1 97.38 110 ARG A CA 1
ATOM 823 C C . ARG A 1 110 ? -13.883 -14.203 1.953 1 97.38 110 ARG A C 1
ATOM 825 O O . ARG A 1 110 ? -14.508 -13.602 2.828 1 97.38 110 ARG A O 1
ATOM 832 N N . MET A 1 111 ? -12.766 -14.727 2.203 1 97.69 111 MET A N 1
ATOM 833 C CA . MET A 1 111 ? -12.148 -14.672 3.525 1 97.69 111 MET A CA 1
ATOM 834 C C . MET A 1 111 ? -11.781 -13.242 3.9 1 97.69 111 MET A C 1
ATOM 836 O O . MET A 1 111 ? -11.992 -12.82 5.039 1 97.69 111 MET A O 1
ATOM 840 N N . ALA A 1 112 ? -11.188 -12.539 2.938 1 98.38 112 ALA A N 1
ATOM 841 C CA . ALA A 1 112 ? -10.766 -11.156 3.172 1 98.38 112 ALA A CA 1
ATOM 842 C C . ALA A 1 112 ? -11.914 -10.32 3.721 1 98.38 112 ALA A C 1
ATOM 844 O O . ALA A 1 112 ? -11.734 -9.555 4.676 1 98.38 112 ALA A O 1
ATOM 845 N N . PHE A 1 113 ? -13.125 -10.508 3.189 1 98.25 113 PHE A N 1
ATOM 846 C CA . PHE A 1 113 ? -14.219 -9.594 3.465 1 98.25 113 PHE A CA 1
ATOM 847 C C . PHE A 1 113 ? -15.141 -10.148 4.543 1 98.25 113 PHE A C 1
ATOM 849 O O . PHE A 1 113 ? -15.93 -9.414 5.137 1 98.25 113 PHE A O 1
ATOM 856 N N . THR A 1 114 ? -15.055 -11.461 4.809 1 97.19 114 THR A N 1
ATOM 857 C CA . THR A 1 114 ? -15.984 -12.023 5.781 1 97.19 114 THR A CA 1
ATOM 858 C C . THR A 1 114 ? -15.25 -12.453 7.047 1 97.19 114 THR A C 1
ATOM 860 O O . THR A 1 114 ? -15.82 -12.422 8.141 1 97.19 114 THR A O 1
ATOM 863 N N . GLU A 1 115 ? -14.055 -12.93 6.938 1 96.88 115 GLU A N 1
ATOM 864 C CA . GLU A 1 115 ? -13.32 -13.5 8.062 1 96.88 115 GLU A CA 1
ATOM 865 C C . GLU A 1 115 ? -12.219 -12.562 8.539 1 96.88 115 GLU A C 1
ATOM 867 O O . GLU A 1 115 ? -12.023 -12.383 9.75 1 96.88 115 GLU A O 1
ATOM 872 N N . TYR A 1 116 ? -11.516 -11.969 7.637 1 97 116 TYR A N 1
ATOM 873 C CA . TYR A 1 116 ? -10.336 -11.188 8 1 97 116 TYR A CA 1
ATOM 874 C C . TYR A 1 116 ? -10.695 -9.727 8.242 1 97 116 TYR A C 1
ATOM 876 O O . TYR A 1 116 ? -9.852 -8.938 8.664 1 97 116 TYR A O 1
ATOM 884 N N . GLY A 1 117 ? -11.883 -9.289 7.883 1 97.06 117 GLY A N 1
ATOM 885 C CA . GLY A 1 117 ? -12.383 -7.969 8.227 1 97.06 117 GLY A CA 1
ATOM 886 C C . GLY A 1 117 ? -11.758 -6.859 7.402 1 97.06 117 GLY A C 1
ATOM 887 O O . GLY A 1 117 ? -11.625 -5.727 7.875 1 97.06 117 GLY A O 1
ATOM 888 N N . LEU A 1 118 ? -11.312 -7.156 6.25 1 98.38 118 LEU A N 1
ATOM 889 C CA . LEU A 1 118 ? -10.781 -6.137 5.355 1 98.38 118 LEU A CA 1
ATOM 890 C C . LEU A 1 118 ? -11.898 -5.391 4.641 1 98.38 118 LEU A C 1
ATOM 892 O O . LEU A 1 118 ? -13.008 -5.918 4.504 1 98.38 118 LEU A O 1
ATOM 896 N N . HIS A 1 119 ? -11.633 -4.168 4.207 1 98.69 119 HIS A N 1
ATOM 897 C CA . HIS A 1 119 ? -12.547 -3.371 3.398 1 98.69 119 HIS A CA 1
ATOM 898 C C . HIS A 1 119 ? -12.141 -3.385 1.929 1 98.69 119 HIS A C 1
ATOM 900 O O . HIS A 1 119 ? -12.992 -3.309 1.044 1 98.69 119 HIS A O 1
ATOM 906 N N . ARG A 1 120 ? -10.859 -3.486 1.702 1 98.81 120 ARG A N 1
ATOM 907 C CA . ARG A 1 120 ? -10.289 -3.264 0.376 1 98.81 120 ARG A CA 1
ATOM 908 C C . ARG A 1 120 ? -9.203 -4.281 0.069 1 98.81 120 ARG A C 1
ATOM 910 O O . ARG A 1 120 ? -8.367 -4.59 0.928 1 98.81 120 ARG A O 1
ATOM 917 N N . VAL A 1 121 ? -9.195 -4.84 -1.11 1 98.88 121 VAL A N 1
ATOM 918 C CA . VAL A 1 121 ? -8.094 -5.637 -1.645 1 98.88 121 VAL A CA 1
ATOM 919 C C . VAL A 1 121 ? -7.621 -5.039 -2.969 1 98.88 121 VAL A C 1
ATOM 921 O O . VAL A 1 121 ? -8.43 -4.727 -3.842 1 98.88 121 VAL A O 1
ATOM 924 N N . GLU A 1 122 ? -6.348 -4.824 -3.062 1 98.81 122 GLU A N 1
ATOM 925 C CA . GLU A 1 122 ? -5.75 -4.305 -4.289 1 98.81 122 GLU A CA 1
ATOM 926 C C . GLU A 1 122 ? -4.852 -5.344 -4.949 1 98.81 122 GLU A C 1
ATOM 928 O O . GLU A 1 122 ? -4.391 -6.281 -4.293 1 98.81 122 GLU A O 1
ATOM 933 N N . ALA A 1 123 ? -4.695 -5.238 -6.18 1 98.75 123 ALA A N 1
ATOM 934 C CA . ALA A 1 123 ? -3.781 -6.059 -6.973 1 98.75 123 ALA A CA 1
ATOM 935 C C . ALA A 1 123 ? -3.164 -5.25 -8.109 1 98.75 123 ALA A C 1
ATOM 937 O O . ALA A 1 123 ? -3.74 -4.254 -8.555 1 98.75 123 ALA A O 1
ATOM 938 N N . ALA A 1 124 ? -2.025 -5.633 -8.484 1 98.69 124 ALA A N 1
ATOM 939 C CA . ALA A 1 124 ? -1.34 -5.004 -9.609 1 98.69 124 ALA A CA 1
ATOM 940 C C . ALA A 1 124 ? -0.833 -6.051 -10.602 1 98.69 124 ALA A C 1
ATOM 942 O O . ALA A 1 124 ? -0.433 -7.145 -10.203 1 98.69 124 ALA A O 1
ATOM 943 N N . THR A 1 125 ? -0.893 -5.758 -11.844 1 98.38 125 THR A N 1
ATOM 944 C CA . THR A 1 125 ? -0.406 -6.652 -12.883 1 98.38 125 THR A CA 1
ATOM 945 C C . THR A 1 125 ? 0.521 -5.91 -13.844 1 98.38 125 THR A C 1
ATOM 947 O O . THR A 1 125 ? 0.327 -4.723 -14.109 1 98.38 125 THR A O 1
ATOM 950 N N . LEU A 1 126 ? 1.417 -6.645 -14.391 1 98.31 126 LEU A N 1
ATOM 951 C CA . LEU A 1 126 ? 2.098 -6.125 -15.578 1 98.31 126 LEU A CA 1
ATOM 952 C C . LEU A 1 126 ? 1.094 -5.762 -16.672 1 98.31 126 LEU A C 1
ATOM 954 O O . LEU A 1 126 ? 0.053 -6.41 -16.797 1 98.31 126 LEU A O 1
ATOM 958 N N . LEU A 1 127 ? 1.46 -4.742 -17.484 1 98.31 127 LEU A N 1
ATOM 959 C CA . LEU A 1 127 ? 0.556 -4.23 -18.516 1 98.31 127 LEU A CA 1
ATOM 960 C C . LEU A 1 127 ? 0.161 -5.34 -19.484 1 98.31 127 LEU A C 1
ATOM 962 O O . LEU A 1 127 ? -0.981 -5.387 -19.953 1 98.31 127 LEU A O 1
ATOM 966 N N . HIS A 1 128 ? 1.074 -6.266 -19.703 1 97.25 128 HIS A N 1
ATOM 967 C CA . HIS A 1 128 ? 0.854 -7.277 -20.734 1 97.25 128 HIS A CA 1
ATOM 968 C C . HIS A 1 128 ? 0.301 -8.562 -20.125 1 97.25 128 HIS A C 1
ATOM 970 O O . HIS A 1 128 ? 0.08 -9.539 -20.844 1 97.25 128 HIS A O 1
ATOM 976 N N . ASN A 1 129 ? 0.142 -8.641 -18.859 1 96 129 ASN A N 1
ATOM 977 C CA . ASN A 1 129 ? -0.368 -9.844 -18.203 1 96 129 ASN A CA 1
ATOM 978 C C . ASN A 1 129 ? -1.889 -9.93 -18.312 1 96 129 ASN A C 1
ATOM 980 O O . ASN A 1 129 ? -2.584 -9.859 -17.297 1 96 129 ASN A O 1
ATOM 984 N N . VAL A 1 130 ? -2.371 -10.188 -19.438 1 96.12 130 VAL A N 1
ATOM 985 C CA . VAL A 1 130 ? -3.797 -10.188 -19.75 1 96.12 130 VAL A CA 1
ATOM 986 C C . VAL A 1 130 ? -4.492 -11.312 -18.984 1 96.12 130 VAL A C 1
ATOM 988 O O . VAL A 1 130 ? -5.645 -11.18 -18.578 1 96.12 130 VAL A O 1
ATOM 991 N N . ARG A 1 131 ? -3.775 -12.391 -18.797 1 93.88 131 ARG A N 1
ATOM 992 C CA . ARG A 1 131 ? -4.348 -13.531 -18.094 1 93.88 131 ARG A CA 1
ATOM 993 C C . ARG A 1 131 ? -4.723 -13.148 -16.656 1 93.88 131 ARG A C 1
ATOM 995 O O . ARG A 1 131 ? -5.844 -13.406 -16.219 1 93.88 131 ARG A O 1
ATOM 1002 N N . SER A 1 132 ? -3.824 -12.539 -15.945 1 96.38 132 SER A N 1
ATOM 1003 C CA . SER A 1 132 ? -4.117 -12.109 -14.586 1 96.38 132 SER A CA 1
ATOM 1004 C C . SER A 1 132 ? -5.199 -11.039 -14.562 1 96.38 132 SER A C 1
ATOM 1006 O O . SER A 1 132 ? -6.039 -11.016 -13.656 1 96.38 132 SER A O 1
ATOM 1008 N N . GLN A 1 133 ? -5.184 -10.18 -15.547 1 98 133 GLN A N 1
ATOM 1009 C CA . GLN A 1 133 ? -6.207 -9.141 -15.641 1 98 133 GLN A CA 1
ATOM 1010 C C . GLN A 1 133 ? -7.594 -9.75 -15.805 1 98 133 GLN A C 1
ATOM 1012 O O . GLN A 1 133 ? -8.562 -9.266 -15.211 1 98 133 GLN A O 1
ATOM 1017 N N . ARG A 1 134 ? -7.691 -10.773 -16.562 1 97.06 134 ARG A N 1
ATOM 1018 C CA . ARG A 1 134 ? -8.961 -11.469 -16.734 1 97.06 134 ARG A CA 1
ATOM 1019 C C . ARG A 1 134 ? -9.414 -12.117 -15.438 1 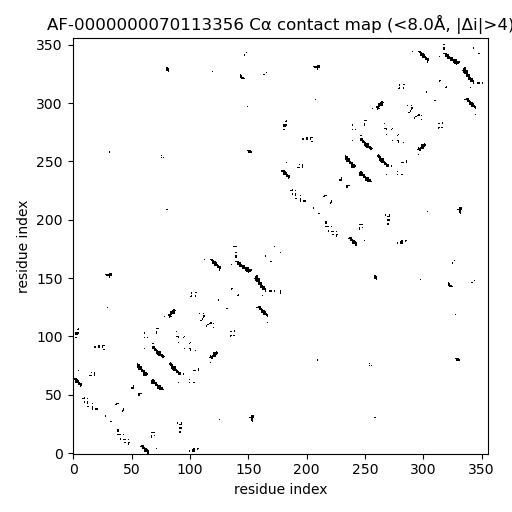97.06 134 ARG A C 1
ATOM 1021 O O . ARG A 1 134 ? -10.594 -12.07 -15.086 1 97.06 134 ARG A O 1
ATOM 1028 N N . VAL A 1 135 ? -8.508 -12.75 -14.711 1 97.25 135 VAL A N 1
ATOM 1029 C CA . VAL A 1 135 ? -8.82 -13.344 -13.414 1 97.25 135 VAL A CA 1
ATOM 1030 C C . VAL A 1 135 ? -9.391 -12.281 -12.477 1 97.25 135 VAL A C 1
ATOM 1032 O O . VAL A 1 135 ? -10.406 -12.5 -11.82 1 97.25 135 VAL A O 1
ATOM 1035 N N . LEU A 1 136 ? -8.734 -11.125 -12.414 1 98.31 136 LEU A N 1
ATOM 1036 C CA . LEU A 1 136 ? -9.172 -10.039 -11.539 1 98.31 136 LEU A CA 1
ATOM 1037 C C . LEU A 1 136 ? -10.547 -9.531 -11.953 1 98.31 136 LEU A C 1
ATOM 1039 O O . LEU A 1 136 ? -11.422 -9.336 -11.109 1 98.31 136 LEU A O 1
ATOM 1043 N N . ALA A 1 137 ? -10.703 -9.336 -13.266 1 97.56 137 ALA A N 1
ATOM 1044 C CA . ALA A 1 137 ? -11.977 -8.852 -13.773 1 97.56 137 ALA A CA 1
ATOM 1045 C C . ALA A 1 137 ? -13.109 -9.82 -13.438 1 97.56 137 ALA A C 1
ATOM 1047 O O . ALA A 1 137 ? -14.188 -9.406 -13.016 1 97.56 137 ALA A O 1
ATOM 1048 N N . LYS A 1 138 ? -12.859 -11.078 -13.617 1 96.62 138 LYS A N 1
ATOM 1049 C CA . LYS A 1 138 ? -13.859 -12.109 -13.336 1 96.62 138 LYS A CA 1
ATOM 1050 C C . LYS A 1 138 ? -14.242 -12.117 -11.859 1 96.62 138 LYS A C 1
ATOM 1052 O O . LYS A 1 138 ? -15.328 -12.57 -11.5 1 96.62 138 LYS A O 1
ATOM 1057 N N . ASN A 1 139 ? -13.344 -11.664 -11.055 1 97.56 139 ASN A N 1
ATOM 1058 C CA . ASN A 1 139 ? -13.602 -11.648 -9.617 1 97.56 139 ASN A CA 1
ATOM 1059 C C . ASN A 1 139 ? -14.062 -10.273 -9.141 1 97.56 139 ASN A C 1
ATOM 1061 O O . ASN A 1 139 ? -14.086 -10 -7.941 1 97.56 139 ASN A O 1
ATOM 1065 N N . GLY A 1 140 ? -14.375 -9.352 -10.016 1 97.81 140 GLY A N 1
ATOM 1066 C CA . GLY A 1 140 ? -15.055 -8.117 -9.672 1 97.81 140 GLY A CA 1
ATOM 1067 C C . GLY A 1 140 ? -14.102 -6.953 -9.461 1 97.81 140 GLY A C 1
ATOM 1068 O O . GLY A 1 140 ? -14.531 -5.855 -9.094 1 97.81 140 GLY A O 1
ATOM 1069 N N . PHE A 1 141 ? -12.836 -7.188 -9.688 1 98.56 141 PHE A N 1
ATOM 1070 C CA . PHE A 1 141 ? -11.898 -6.082 -9.586 1 98.56 141 PHE A CA 1
ATOM 1071 C C . PHE A 1 141 ? -12.133 -5.062 -10.695 1 98.56 141 PHE A C 1
ATOM 1073 O O . PHE A 1 141 ? -12.516 -5.426 -11.805 1 98.56 141 PHE A O 1
ATOM 1080 N N . ARG A 1 142 ? -11.828 -3.836 -10.406 1 98.12 142 ARG A N 1
ATOM 1081 C CA . ARG A 1 142 ? -11.836 -2.762 -11.391 1 98.12 142 ARG A CA 1
ATOM 1082 C C . ARG A 1 142 ? -10.477 -2.084 -11.477 1 98.12 142 ARG A C 1
ATOM 1084 O O . ARG A 1 142 ? -9.812 -1.889 -10.453 1 98.12 142 ARG A O 1
ATOM 1091 N N . ARG A 1 143 ? -10.156 -1.735 -12.648 1 98.62 143 ARG A N 1
ATOM 1092 C CA . ARG A 1 143 ? -8.914 -0.984 -12.805 1 98.62 143 ARG A CA 1
ATOM 1093 C C . ARG A 1 143 ? -9.062 0.435 -12.266 1 98.62 143 ARG A C 1
ATOM 1095 O O . ARG A 1 143 ? -10.031 1.127 -12.586 1 98.62 143 ARG A O 1
ATOM 1102 N N . ILE A 1 144 ? -8.109 0.85 -11.5 1 98.81 144 ILE A N 1
ATOM 1103 C CA . ILE A 1 144 ? -8.219 2.166 -10.875 1 98.81 144 ILE A CA 1
ATOM 1104 C C . ILE A 1 144 ? -7.07 3.057 -11.352 1 98.81 144 ILE A C 1
ATOM 1106 O O . ILE A 1 144 ? -6.984 4.227 -10.969 1 98.81 144 ILE A O 1
ATOM 1110 N N . GLY A 1 145 ? -6.207 2.494 -12.156 1 98.69 145 GLY A N 1
ATOM 1111 C CA . GLY A 1 145 ? -5.133 3.324 -12.68 1 98.69 145 GLY A CA 1
ATOM 1112 C C . GLY A 1 145 ? -3.975 2.518 -13.234 1 98.69 145 GLY A C 1
ATOM 1113 O O . GLY A 1 145 ? -4.098 1.31 -13.445 1 98.69 145 GLY A O 1
ATOM 1114 N N . THR A 1 146 ? -2.945 3.174 -13.57 1 98.81 146 THR A N 1
ATOM 1115 C CA . THR A 1 146 ? -1.683 2.619 -14.047 1 98.81 146 THR A CA 1
ATOM 1116 C C . THR A 1 146 ? -0.5 3.359 -13.43 1 98.81 146 THR A C 1
ATOM 1118 O O . THR A 1 146 ? -0.482 4.594 -13.391 1 98.81 146 THR A O 1
ATOM 1121 N N . ALA A 1 147 ? 0.426 2.607 -12.906 1 98.69 147 ALA A N 1
ATOM 1122 C CA . ALA A 1 147 ? 1.581 3.197 -12.234 1 98.69 147 ALA A CA 1
ATOM 1123 C C . ALA A 1 147 ? 2.877 2.838 -12.961 1 98.69 147 ALA A C 1
ATOM 1125 O O . ALA A 1 147 ? 3.246 1.663 -13.039 1 98.69 147 ALA A O 1
ATOM 1126 N N . PRO A 1 148 ? 3.59 3.807 -13.453 1 98.19 148 PRO A N 1
ATOM 1127 C CA . PRO A 1 148 ? 4.887 3.539 -14.078 1 98.19 148 PRO A CA 1
ATOM 1128 C C . PRO A 1 148 ? 5.953 3.119 -13.07 1 98.19 148 PRO A C 1
ATOM 1130 O O . PRO A 1 148 ? 5.969 3.613 -11.945 1 98.19 148 PRO A O 1
ATOM 1133 N N . ARG A 1 149 ? 6.836 2.164 -13.547 1 98.19 149 ARG A N 1
ATOM 1134 C CA . ARG A 1 149 ? 7.98 1.731 -12.758 1 98.19 149 ARG A CA 1
ATOM 1135 C C . ARG A 1 149 ? 7.551 1.319 -11.352 1 98.19 149 ARG A C 1
ATOM 1137 O O . ARG A 1 149 ? 8.195 1.689 -10.367 1 98.19 149 ARG A O 1
ATOM 1144 N N . TYR A 1 150 ? 6.523 0.646 -11.305 1 98.5 150 TYR A N 1
ATOM 1145 C CA . TYR A 1 150 ? 5.801 0.332 -10.078 1 98.5 150 TYR A CA 1
ATOM 1146 C C . TYR A 1 150 ? 6.559 -0.699 -9.25 1 98.5 150 TYR A C 1
ATOM 1148 O O . TYR A 1 150 ? 6.742 -0.519 -8.039 1 98.5 150 TYR A O 1
ATOM 1156 N N . LEU A 1 151 ? 7.027 -1.714 -9.758 1 97.94 151 LEU A N 1
ATOM 1157 C CA . LEU A 1 151 ? 7.598 -2.883 -9.102 1 97.94 151 LEU A CA 1
ATOM 1158 C C . LEU A 1 151 ? 8.781 -3.432 -9.891 1 97.94 151 LEU A C 1
ATOM 1160 O O . LEU A 1 151 ? 8.734 -3.494 -11.125 1 97.94 151 LEU A O 1
ATOM 1164 N N . ASN A 1 152 ? 9.805 -3.893 -9.133 1 97.25 152 ASN A N 1
ATOM 1165 C CA . ASN A 1 152 ? 10.961 -4.492 -9.789 1 97.25 152 ASN A CA 1
ATOM 1166 C C . ASN A 1 152 ? 10.695 -5.949 -10.164 1 97.25 152 ASN A C 1
ATOM 1168 O O . ASN A 1 152 ? 10.664 -6.82 -9.289 1 97.25 152 ASN A O 1
ATOM 1172 N N . ILE A 1 153 ? 10.453 -6.215 -11.398 1 95.56 153 ILE A N 1
ATOM 1173 C CA . ILE A 1 153 ? 10.172 -7.543 -11.938 1 95.56 153 ILE A CA 1
ATOM 1174 C C . ILE A 1 153 ? 11.273 -7.953 -12.906 1 95.56 153 ILE A C 1
ATOM 1176 O O . ILE A 1 153 ? 11.562 -7.23 -13.867 1 95.56 153 ILE A O 1
ATOM 1180 N N . ALA A 1 154 ? 11.852 -9.117 -12.594 1 90.62 154 ALA A N 1
ATOM 1181 C CA . ALA A 1 154 ? 12.891 -9.664 -13.461 1 90.62 154 ALA A CA 1
ATOM 1182 C C . ALA A 1 154 ? 14.016 -8.656 -13.656 1 90.62 154 ALA A C 1
ATOM 1184 O O . ALA A 1 154 ? 14.477 -8.438 -14.789 1 90.62 154 ALA A O 1
ATOM 1185 N N . GLY A 1 155 ? 14.25 -7.84 -12.672 1 90.81 155 GLY A N 1
ATOM 1186 C CA . GLY A 1 155 ? 15.414 -6.973 -12.633 1 90.81 155 GLY A CA 1
ATOM 1187 C C . GLY A 1 155 ? 15.141 -5.574 -13.156 1 90.81 155 GLY A C 1
ATOM 1188 O O . GLY A 1 155 ? 16.047 -4.754 -13.258 1 90.81 155 GLY A O 1
ATOM 1189 N N . ALA A 1 156 ? 13.922 -5.324 -13.531 1 95.56 156 ALA A N 1
ATOM 1190 C CA . ALA A 1 156 ? 13.578 -4.008 -14.062 1 95.56 156 ALA A CA 1
ATOM 1191 C C . ALA A 1 156 ? 12.336 -3.441 -13.375 1 95.56 156 ALA A C 1
ATOM 1193 O O . ALA A 1 156 ? 11.414 -4.188 -13.047 1 95.56 156 ALA A O 1
ATOM 1194 N N . TRP A 1 157 ? 12.391 -2.174 -13.227 1 97.5 157 TRP A N 1
ATOM 1195 C CA . TRP A 1 157 ? 11.188 -1.506 -12.75 1 97.5 157 TRP A CA 1
ATOM 1196 C C . TRP A 1 157 ? 10.133 -1.422 -13.844 1 97.5 157 TRP A C 1
ATOM 1198 O O . TRP A 1 157 ? 10.359 -0.787 -14.883 1 97.5 157 TRP A O 1
ATOM 1208 N N . GLN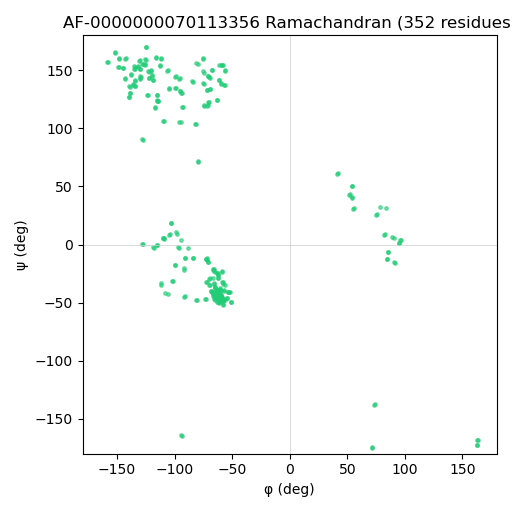 A 1 158 ? 9.016 -2.029 -13.586 1 98.19 158 GLN A N 1
ATOM 1209 C CA . GLN A 1 158 ? 8.031 -2.184 -14.648 1 98.19 158 GLN A CA 1
ATOM 1210 C C . GLN A 1 158 ? 6.711 -1.516 -14.289 1 98.19 158 GLN A C 1
ATOM 1212 O O . GLN A 1 158 ? 6.344 -1.453 -13.109 1 98.19 158 GLN A O 1
ATOM 1217 N N . ASP A 1 159 ? 6.039 -1.065 -15.383 1 98.56 159 ASP A N 1
ATOM 1218 C CA . ASP A 1 159 ? 4.723 -0.457 -15.234 1 98.56 159 ASP A CA 1
ATOM 1219 C C . ASP A 1 159 ? 3.672 -1.503 -14.867 1 98.56 159 ASP A C 1
ATOM 1221 O O . ASP A 1 159 ? 3.721 -2.637 -15.352 1 98.56 159 ASP A O 1
ATOM 1225 N N . HIS A 1 160 ? 2.717 -1.063 -14.047 1 98.81 160 HIS A N 1
ATOM 1226 C CA . HIS A 1 160 ? 1.639 -1.965 -13.656 1 98.81 160 HIS A CA 1
ATOM 1227 C C . HIS A 1 160 ? 0.281 -1.279 -13.766 1 98.81 160 HIS A C 1
ATOM 1229 O O . HIS A 1 160 ? 0.158 -0.087 -13.477 1 98.81 160 HIS A O 1
ATOM 1235 N N . HIS A 1 161 ? -0.678 -2.039 -14.219 1 98.88 161 HIS A N 1
ATOM 1236 C CA . HIS A 1 161 ? -2.062 -1.656 -13.969 1 98.88 161 HIS A CA 1
ATOM 1237 C C . HIS A 1 161 ? -2.457 -1.929 -12.516 1 98.88 161 HIS A C 1
ATOM 1239 O O . HIS A 1 161 ? -2.078 -2.955 -11.953 1 98.88 161 HIS A O 1
ATOM 1245 N N . LEU A 1 162 ? -3.182 -1.005 -11.953 1 98.88 162 LEU A N 1
ATOM 1246 C CA . LEU A 1 162 ? -3.664 -1.126 -10.578 1 98.88 162 LEU A CA 1
ATOM 1247 C C . LEU A 1 162 ? -5.148 -1.468 -10.555 1 98.88 162 LEU A C 1
ATOM 1249 O O . LEU A 1 162 ? -5.941 -0.872 -11.289 1 98.88 162 LEU A O 1
ATOM 1253 N N . PHE A 1 163 ? -5.555 -2.428 -9.734 1 98.88 163 PHE A N 1
ATOM 1254 C CA . PHE A 1 163 ? -6.938 -2.865 -9.578 1 98.88 163 PHE A CA 1
ATOM 1255 C C . PHE A 1 163 ? -7.336 -2.867 -8.109 1 98.88 163 PHE A C 1
ATOM 1257 O O . PHE A 1 163 ? -6.484 -2.996 -7.227 1 98.88 163 PHE A O 1
ATOM 1264 N N . GLN A 1 164 ? -8.609 -2.742 -7.891 1 98.81 164 GLN A N 1
ATOM 1265 C CA . GLN A 1 164 ? -9.086 -2.955 -6.527 1 98.81 164 GLN A CA 1
ATOM 1266 C C . GLN A 1 164 ? -10.492 -3.543 -6.52 1 98.81 164 GLN A C 1
ATOM 1268 O O . GLN A 1 164 ? -11.195 -3.488 -7.531 1 98.81 164 GLN A O 1
ATOM 1273 N N . ILE A 1 165 ? -10.828 -4.109 -5.449 1 98.69 165 ILE A N 1
ATOM 1274 C CA . ILE A 1 165 ? -12.203 -4.43 -5.078 1 98.69 165 ILE A CA 1
ATOM 1275 C C . ILE A 1 165 ? -12.438 -4.07 -3.613 1 98.69 165 ILE A C 1
ATOM 1277 O O . ILE A 1 165 ? -11.562 -4.281 -2.77 1 98.69 165 ILE A O 1
ATOM 1281 N N . VAL A 1 166 ? -13.617 -3.467 -3.348 1 98.62 166 VAL A N 1
ATOM 1282 C CA . VAL A 1 166 ? -13.969 -3.129 -1.973 1 98.62 166 VAL A CA 1
ATOM 1283 C C . VAL A 1 166 ? -15.133 -4 -1.508 1 98.62 166 VAL A C 1
ATOM 1285 O O . VAL A 1 166 ? -15.883 -4.535 -2.328 1 98.62 166 VAL A O 1
ATOM 1288 N N . ALA A 1 167 ? -15.289 -4.109 -0.234 1 97.56 167 ALA A N 1
ATOM 1289 C CA . ALA A 1 167 ? -16.266 -5 0.384 1 97.56 167 ALA A CA 1
ATOM 1290 C C . ALA A 1 167 ? -17.672 -4.746 -0.174 1 97.56 167 ALA A C 1
ATOM 1292 O O . ALA A 1 167 ? -18.406 -5.691 -0.45 1 97.56 167 ALA A O 1
ATOM 1293 N N . GLU A 1 168 ? -18.078 -3.529 -0.392 1 95.88 168 GLU A N 1
ATOM 1294 C CA . GLU A 1 168 ? -19.406 -3.162 -0.877 1 95.88 168 GLU A CA 1
ATOM 1295 C C . GLU A 1 168 ? -19.641 -3.699 -2.287 1 95.88 168 GLU A C 1
ATOM 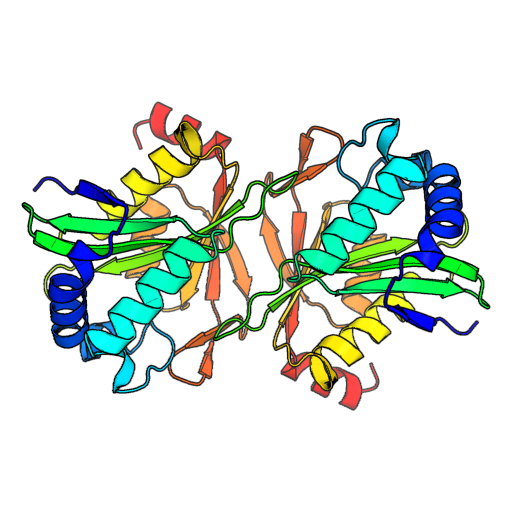1297 O O . GLU A 1 168 ? -20.719 -4.242 -2.576 1 95.88 168 GLU A O 1
ATOM 1302 N N . ASN A 1 169 ? -18.656 -3.547 -3.131 1 94.75 169 ASN A N 1
ATOM 1303 C CA . ASN A 1 169 ? -18.797 -4.027 -4.504 1 94.75 169 ASN A CA 1
ATOM 1304 C C . ASN A 1 169 ? -18.797 -5.551 -4.566 1 94.75 169 ASN A C 1
ATOM 1306 O O . ASN A 1 169 ? -19.438 -6.141 -5.434 1 94.75 169 ASN A O 1
ATOM 1310 N N . TRP A 1 170 ? -18.016 -6.113 -3.695 1 94.88 170 TRP A N 1
ATOM 1311 C CA . TRP A 1 170 ? -17.953 -7.57 -3.639 1 94.88 170 TRP A CA 1
ATOM 1312 C C . TRP A 1 170 ? -19.312 -8.156 -3.256 1 94.88 170 TRP A C 1
ATOM 1314 O O . TRP A 1 170 ? -19.797 -9.094 -3.895 1 94.88 170 TRP A O 1
ATOM 1324 N N . VAL A 1 171 ? -19.969 -7.609 -2.256 1 91 171 VAL A N 1
ATOM 1325 C CA . VAL A 1 171 ? -21.281 -8.062 -1.774 1 91 171 VAL A CA 1
ATOM 1326 C C . VAL A 1 171 ? -22.328 -7.875 -2.869 1 91 171 VAL A C 1
ATOM 1328 O O . VAL A 1 171 ? -23.125 -8.773 -3.125 1 91 171 VAL A O 1
ATOM 1331 N N . GLU A 1 172 ? -22.188 -6.758 -3.527 1 87.31 172 GLU A N 1
ATOM 1332 C CA . GLU A 1 172 ? -23.125 -6.469 -4.605 1 87.31 172 GLU A CA 1
ATOM 1333 C C . GLU A 1 172 ? -22.953 -7.438 -5.773 1 87.31 172 GLU A C 1
ATOM 1335 O O . GLU A 1 172 ? -23.922 -7.848 -6.402 1 87.31 172 GLU A O 1
ATOM 1340 N N . GLY A 1 173 ? -21.703 -7.688 -6.066 1 85.44 173 GLY A N 1
ATOM 1341 C CA . GLY A 1 173 ? -21.438 -8.641 -7.129 1 85.44 173 GLY A CA 1
ATOM 1342 C C . GLY A 1 173 ? -21.938 -10.039 -6.824 1 85.44 173 GLY A C 1
ATOM 1343 O O . GLY A 1 173 ? -22.453 -10.734 -7.711 1 85.44 173 GLY A O 1
ATOM 1344 N N . ARG A 1 174 ? -21.781 -10.469 -5.664 1 82.62 174 ARG A N 1
ATOM 1345 C CA . ARG A 1 174 ? -22.266 -11.789 -5.258 1 82.62 174 ARG A CA 1
ATOM 1346 C C . ARG A 1 174 ? -23.797 -11.852 -5.32 1 82.62 174 ARG A C 1
ATOM 1348 O O . ARG A 1 174 ? -24.359 -12.875 -5.715 1 82.62 174 ARG A O 1
ATOM 1355 N N . ALA A 1 175 ? -24.328 -10.75 -4.953 1 77.81 175 ALA A N 1
ATOM 1356 C CA . ALA A 1 175 ? -25.781 -10.68 -5 1 77.81 175 ALA A CA 1
ATOM 1357 C C . ALA A 1 175 ? -26.297 -10.742 -6.441 1 77.81 175 ALA A C 1
ATOM 1359 O O . ALA A 1 175 ? -27.328 -11.336 -6.715 1 77.81 175 ALA A O 1
ATOM 1360 N N . ALA A 1 176 ? -25.453 -10.266 -7.234 1 76.19 176 ALA A N 1
ATOM 1361 C CA . ALA A 1 176 ? -25.844 -10.195 -8.641 1 76.19 176 ALA A CA 1
ATOM 1362 C C . ALA A 1 176 ? -25.5 -11.492 -9.375 1 76.19 176 ALA A C 1
ATOM 1364 O O . ALA A 1 176 ? -25.875 -11.68 -10.531 1 76.19 176 ALA A O 1
ATOM 1365 N N . GLY A 1 177 ? -24.906 -12.406 -8.742 1 68.19 177 GLY A N 1
ATOM 1366 C CA . GLY A 1 177 ? -24.562 -13.695 -9.32 1 68.19 177 GLY A CA 1
ATOM 1367 C C . GLY A 1 177 ? -23.266 -13.672 -10.102 1 68.19 177 GLY A C 1
ATOM 1368 O O . GLY A 1 177 ? -23.094 -14.43 -11.062 1 68.19 177 GLY A O 1
ATOM 1369 N N . ARG A 1 178 ? -22.438 -12.898 -9.703 1 63.19 178 ARG A N 1
ATOM 1370 C CA . ARG A 1 178 ? -21.125 -12.891 -10.344 1 63.19 178 ARG A CA 1
ATOM 1371 C C . ARG A 1 178 ? -20.125 -13.695 -9.531 1 63.19 178 ARG A C 1
ATOM 1373 O O . ARG A 1 178 ? -20.281 -13.859 -8.32 1 63.19 178 ARG A O 1
ATOM 1380 N N . MET B 1 1 ? 11.406 32.219 4.918 1 57.09 1 MET B N 1
ATOM 1381 C CA . MET B 1 1 ? 10.891 31.25 5.871 1 57.09 1 MET B CA 1
ATOM 1382 C C . MET B 1 1 ? 11.43 29.859 5.566 1 57.09 1 MET B C 1
ATOM 1384 O O . MET B 1 1 ? 11.594 29.484 4.402 1 57.09 1 MET B O 1
ATOM 1388 N N . SER B 1 2 ? 12.328 29.328 6.602 1 75.06 2 SER B N 1
ATOM 1389 C CA . SER B 1 2 ? 13.039 28.094 6.285 1 75.06 2 SER B CA 1
ATOM 1390 C C . SER B 1 2 ? 12.297 26.875 6.809 1 75.06 2 SER B C 1
ATOM 1392 O O . SER B 1 2 ? 12.023 26.766 8.008 1 75.06 2 SER B O 1
ATOM 1394 N N . VAL B 1 3 ? 11.594 26.016 6.008 1 87.19 3 VAL B N 1
ATOM 1395 C CA . VAL B 1 3 ? 10.938 24.766 6.371 1 87.19 3 VAL B CA 1
ATOM 1396 C C . VAL B 1 3 ? 11.984 23.703 6.66 1 87.19 3 VAL B C 1
ATOM 1398 O O . VAL B 1 3 ? 12.938 23.531 5.891 1 87.19 3 VAL B O 1
ATOM 1401 N N . ALA B 1 4 ? 11.93 23.203 7.93 1 93.44 4 ALA B N 1
ATOM 1402 C CA . ALA B 1 4 ? 12.797 22.094 8.297 1 93.44 4 ALA B CA 1
ATOM 1403 C C . ALA B 1 4 ? 11.977 20.906 8.797 1 93.44 4 ALA B C 1
ATOM 1405 O O . ALA B 1 4 ? 10.867 21.078 9.305 1 93.44 4 ALA B O 1
ATOM 1406 N N . ILE B 1 5 ? 12.5 19.719 8.547 1 97.25 5 ILE B N 1
ATOM 1407 C CA . ILE B 1 5 ? 11.883 18.547 9.156 1 97.25 5 ILE B CA 1
ATOM 1408 C C . ILE B 1 5 ? 12.938 17.75 9.922 1 97.25 5 ILE B C 1
ATOM 1410 O O . ILE B 1 5 ? 14.133 17.844 9.641 1 97.25 5 ILE B O 1
ATOM 1414 N N . ARG B 1 6 ? 12.555 17 10.875 1 97.44 6 ARG B N 1
ATOM 1415 C CA . ARG B 1 6 ? 13.414 16.062 11.57 1 97.44 6 ARG B CA 1
ATOM 1416 C C . ARG B 1 6 ? 12.602 14.891 12.117 1 97.44 6 ARG B C 1
ATOM 1418 O O . ARG B 1 6 ? 11.383 14.977 12.25 1 97.44 6 ARG B O 1
ATOM 1425 N N . PRO B 1 7 ? 13.289 13.844 12.5 1 97.88 7 PRO B N 1
ATOM 1426 C CA . PRO B 1 7 ? 12.555 12.695 13.047 1 97.88 7 PRO B CA 1
ATOM 1427 C C . PRO B 1 7 ? 11.773 13.039 14.312 1 97.88 7 PRO B C 1
ATOM 1429 O O . PRO B 1 7 ? 12.258 13.82 15.141 1 97.88 7 PRO B O 1
ATOM 1432 N N . LEU B 1 8 ? 10.594 12.492 14.461 1 98.25 8 LEU B N 1
ATOM 1433 C CA . LEU B 1 8 ? 9.742 12.609 15.641 1 98.25 8 LEU B CA 1
ATOM 1434 C C . LEU B 1 8 ? 10.352 11.852 16.828 1 98.25 8 LEU B C 1
ATOM 1436 O O . LEU B 1 8 ? 10.844 10.734 16.656 1 98.25 8 LEU B O 1
ATOM 1440 N N . THR B 1 9 ? 10.398 12.422 17.938 1 97.94 9 THR B N 1
ATOM 1441 C CA . THR B 1 9 ? 10.805 11.75 19.172 1 97.94 9 THR B CA 1
ATOM 1442 C C . THR B 1 9 ? 9.734 11.891 20.234 1 97.94 9 THR B C 1
ATOM 1444 O O . THR B 1 9 ? 8.797 12.688 20.094 1 97.94 9 THR B O 1
ATOM 1447 N N . LEU B 1 10 ? 9.938 11.156 21.281 1 98.19 10 LEU B N 1
ATOM 1448 C CA . LEU B 1 10 ? 8.977 11.211 22.375 1 98.19 10 LEU B CA 1
ATOM 1449 C C . LEU B 1 10 ? 8.992 12.586 23.031 1 98.19 10 LEU B C 1
ATOM 1451 O O . LEU B 1 10 ? 7.988 13.016 23.609 1 98.19 10 LEU B O 1
ATOM 1455 N N . ASP B 1 11 ? 10.047 13.305 22.891 1 98.19 11 ASP B N 1
ATOM 1456 C CA . ASP B 1 11 ? 10.156 14.633 23.484 1 98.19 11 ASP B CA 1
ATOM 1457 C C . ASP B 1 11 ? 9.25 15.633 22.766 1 98.19 11 ASP B C 1
ATOM 1459 O O . ASP B 1 11 ? 8.984 16.719 23.297 1 98.19 11 ASP B O 1
ATOM 1463 N N . ASP B 1 12 ? 8.773 15.312 21.625 1 98.56 12 ASP B N 1
ATOM 1464 C CA . ASP B 1 12 ? 7.926 16.203 20.844 1 98.56 12 ASP B CA 1
ATOM 1465 C C . ASP B 1 12 ? 6.469 16.109 21.281 1 98.56 12 ASP B C 1
ATOM 1467 O O . ASP B 1 12 ? 5.645 16.953 20.922 1 98.56 12 ASP B O 1
ATOM 1471 N N . VAL B 1 13 ? 6.129 15.133 22.078 1 98.62 13 VAL B N 1
ATOM 1472 C CA . VAL B 1 13 ? 4.746 14.734 22.328 1 98.62 13 VAL B CA 1
ATOM 1473 C C . VAL B 1 13 ? 3.977 15.898 22.953 1 98.62 13 VAL B C 1
ATOM 1475 O O . VAL B 1 13 ? 2.863 16.219 22.516 1 98.62 13 VAL B O 1
ATOM 1478 N N . PRO B 1 14 ? 4.52 16.656 23.922 1 98.56 14 PRO B N 1
ATOM 1479 C CA . PRO B 1 14 ? 3.744 17.766 24.484 1 98.56 14 PRO B CA 1
ATOM 1480 C C . PRO B 1 14 ? 3.412 18.844 23.453 1 98.56 14 PRO B C 1
ATOM 1482 O O . PRO B 1 14 ? 2.254 19.25 23.328 1 98.56 14 PRO B O 1
ATOM 1485 N N . ALA B 1 15 ? 4.391 19.281 22.734 1 98.31 15 ALA B N 1
ATOM 1486 C CA . ALA B 1 15 ? 4.164 20.297 21.719 1 98.31 15 ALA B CA 1
ATOM 1487 C C . ALA B 1 15 ? 3.24 19.781 20.625 1 98.31 15 ALA B C 1
ATOM 1489 O O . ALA B 1 15 ? 2.361 20.5 20.156 1 98.31 15 ALA B O 1
ATOM 1490 N N . LEU B 1 16 ? 3.434 18.547 20.219 1 98.31 16 LEU B N 1
ATOM 1491 C CA . LEU B 1 16 ? 2.607 17.906 19.188 1 98.31 16 LEU B CA 1
ATOM 1492 C C . LEU B 1 16 ? 1.146 17.859 19.625 1 98.31 16 LEU B C 1
ATOM 1494 O O . LEU B 1 16 ? 0.252 18.219 18.859 1 98.31 16 LEU B O 1
ATOM 1498 N N . THR B 1 17 ? 0.943 17.438 20.859 1 98.44 17 THR B N 1
ATOM 1499 C CA . THR B 1 17 ? -0.411 17.328 21.391 1 98.44 17 THR B CA 1
ATOM 1500 C C . THR B 1 17 ? -1.1 18.688 21.391 1 98.44 17 THR B C 1
ATOM 1502 O O . THR B 1 17 ? -2.268 18.812 21.016 1 98.44 17 THR B O 1
ATOM 1505 N N . ALA B 1 18 ? -0.379 19.688 21.797 1 98.12 18 ALA B N 1
ATOM 1506 C CA . ALA B 1 18 ? -0.925 21.031 21.844 1 98.12 18 ALA B CA 1
ATOM 1507 C C . ALA B 1 18 ? -1.332 21.5 20.453 1 98.12 18 ALA B C 1
ATOM 1509 O O . ALA B 1 18 ? -2.414 22.062 20.266 1 98.12 18 ALA B O 1
ATOM 1510 N N . VAL B 1 19 ? -0.506 21.281 19.516 1 97.69 19 VAL B N 1
ATOM 1511 C CA . VAL B 1 19 ? -0.76 21.703 18.141 1 97.69 19 VAL B CA 1
ATOM 1512 C C . VAL B 1 19 ? -1.944 20.922 17.578 1 97.69 19 VAL B C 1
ATOM 1514 O O . VAL B 1 19 ? -2.805 21.5 16.906 1 97.69 19 VAL B O 1
ATOM 1517 N N . LEU B 1 20 ? -1.993 19.609 17.844 1 97.38 20 LEU B N 1
ATOM 1518 C CA . LEU B 1 20 ? -3.098 18.766 17.406 1 97.38 20 LEU B CA 1
ATOM 1519 C C . LEU B 1 20 ? -4.422 19.25 17.969 1 97.38 20 LEU B C 1
ATOM 1521 O O . LEU B 1 20 ? -5.41 19.375 17.234 1 97.38 20 LEU B O 1
ATOM 1525 N N . ARG B 1 21 ? -4.387 19.547 19.203 1 97.44 21 ARG B N 1
ATOM 1526 C CA . ARG B 1 21 ? -5.602 20.031 19.844 1 97.44 21 ARG B CA 1
ATOM 1527 C C . ARG B 1 21 ? -6.051 21.359 19.219 1 97.44 21 ARG B C 1
ATOM 1529 O O . ARG B 1 21 ? -7.234 21.531 18.922 1 97.44 21 ARG B O 1
ATOM 1536 N N . ALA B 1 22 ? -5.164 22.234 19.047 1 97.19 22 ALA B N 1
ATOM 1537 C CA . ALA B 1 22 ? -5.465 23.562 18.516 1 97.19 22 ALA B CA 1
ATOM 1538 C C . ALA B 1 22 ? -5.93 23.469 17.062 1 97.19 22 ALA B C 1
ATOM 1540 O O . ALA B 1 22 ? -6.613 24.359 16.562 1 97.19 22 ALA B O 1
ATOM 1541 N N . SER B 1 23 ? -5.594 22.375 16.422 1 97.12 23 SER B N 1
ATOM 1542 C CA . SER B 1 23 ? -5.883 22.25 14.992 1 97.12 23 SER B CA 1
ATOM 1543 C C . SER B 1 23 ? -6.984 21.219 14.742 1 97.12 23 SER B C 1
ATOM 1545 O O . SER B 1 23 ? -7.223 20.828 13.602 1 97.12 23 SER B O 1
ATOM 1547 N N . ARG B 1 24 ? -7.551 20.719 15.758 1 96.62 24 ARG B N 1
ATOM 1548 C CA . ARG B 1 24 ? -8.484 19.594 15.703 1 96.62 24 ARG B CA 1
ATOM 1549 C C . ARG B 1 24 ? -9.57 19.844 14.664 1 96.62 24 ARG B C 1
ATOM 1551 O O . ARG B 1 24 ? -9.812 19 13.789 1 96.62 24 ARG B O 1
ATOM 1558 N N . GLU B 1 25 ? -10.242 21 14.656 1 95.62 25 GLU B N 1
ATOM 1559 C CA . GLU B 1 25 ? -11.328 21.312 13.727 1 95.62 25 GLU B CA 1
ATOM 1560 C C . GLU B 1 25 ? -10.812 21.453 12.297 1 95.62 25 GLU B C 1
ATOM 1562 O O . GLU B 1 25 ? -11.469 21.031 11.352 1 95.62 25 GLU B O 1
ATOM 1567 N N . HIS B 1 26 ? -9.68 22.078 12.234 1 94.75 26 HIS B N 1
ATOM 1568 C CA . HIS B 1 26 ? -9.031 22.312 10.945 1 94.75 26 HIS B CA 1
ATOM 1569 C C . HIS B 1 26 ? -8.711 21 10.25 1 94.75 26 HIS B C 1
ATOM 1571 O O . HIS B 1 26 ? -8.867 20.875 9.031 1 94.75 26 HIS B O 1
ATOM 1577 N N . LEU B 1 27 ? -8.289 19.922 10.984 1 95 27 LEU B N 1
ATOM 1578 C CA . LEU B 1 27 ? -7.781 18.656 10.445 1 95 27 LEU B CA 1
ATOM 1579 C C . LEU B 1 27 ? -8.914 17.656 10.273 1 95 27 LEU B C 1
ATOM 1581 O O . LEU B 1 27 ? -8.828 16.766 9.43 1 95 27 LEU B O 1
ATOM 1585 N N . ALA B 1 28 ? -10 17.797 10.945 1 94.44 28 ALA B N 1
ATOM 1586 C CA . ALA B 1 28 ? -11.062 16.812 11.102 1 94.44 28 ALA B CA 1
ATOM 1587 C C . ALA B 1 28 ? -11.617 16.375 9.742 1 94.44 28 ALA B C 1
ATOM 1589 O O . ALA B 1 28 ? -11.82 15.188 9.5 1 94.44 28 ALA B O 1
ATOM 1590 N N . PRO B 1 29 ? -11.789 17.328 8.75 1 93.06 29 PRO B N 1
ATOM 1591 C CA . PRO B 1 29 ? -12.398 16.922 7.484 1 93.06 29 PRO B CA 1
ATOM 1592 C C . PRO B 1 29 ? -11.469 16.062 6.633 1 93.06 29 PRO B C 1
ATOM 1594 O O . PRO B 1 29 ? -11.914 15.43 5.668 1 93.06 29 PRO B O 1
ATOM 1597 N N . TRP B 1 30 ? -10.242 15.992 6.996 1 93 30 TRP B N 1
ATOM 1598 C CA . TRP B 1 30 ? -9.242 15.375 6.129 1 93 30 TRP B CA 1
ATOM 1599 C C . TRP B 1 30 ? -8.664 14.125 6.77 1 93 30 TRP B C 1
ATOM 1601 O O . TRP B 1 30 ? -7.828 13.438 6.172 1 93 30 TRP B O 1
ATOM 1611 N N . GLU B 1 31 ? -9.148 13.797 8 1 93.56 31 GLU B N 1
ATOM 1612 C CA . GLU B 1 31 ? -8.57 12.695 8.766 1 93.56 31 GLU B CA 1
ATOM 1613 C C . GLU B 1 31 ? -9.641 11.688 9.172 1 93.56 31 GLU B C 1
ATOM 1615 O O . GLU B 1 31 ? -10.828 12.016 9.227 1 93.56 31 GLU B O 1
ATOM 1620 N N . PRO B 1 32 ? -9.18 10.469 9.484 1 94.25 32 PRO B N 1
ATOM 1621 C CA . PRO B 1 32 ? -10.109 9.547 10.141 1 94.25 32 PRO B CA 1
ATOM 1622 C C . PRO B 1 32 ? -10.664 10.094 11.453 1 94.25 32 PRO B C 1
ATOM 1624 O O . PRO B 1 32 ? -10.023 10.93 12.094 1 94.25 32 PRO B O 1
ATOM 1627 N N . SER B 1 33 ? -11.812 9.625 11.812 1 93.88 33 SER B N 1
ATOM 1628 C CA . SER B 1 33 ? -12.391 10.023 13.086 1 93.88 33 SER B CA 1
ATOM 1629 C C . SER B 1 33 ? -11.484 9.641 14.25 1 93.88 33 SER B C 1
ATOM 1631 O O . SER B 1 33 ? -10.922 8.547 14.266 1 93.88 33 SER B O 1
ATOM 1633 N N . ARG B 1 34 ? -11.406 10.586 15.18 1 93.56 34 ARG B N 1
ATOM 1634 C CA . ARG B 1 34 ? -10.562 10.383 16.344 1 93.56 34 ARG B CA 1
ATOM 1635 C C . ARG B 1 34 ? -11.383 10.414 17.625 1 93.56 34 ARG B C 1
ATOM 1637 O O . ARG B 1 34 ? -12.297 11.227 17.766 1 93.56 34 ARG B O 1
ATOM 1644 N N . GLU B 1 35 ? -10.984 9.578 18.438 1 94.19 35 GLU B N 1
ATOM 1645 C CA . GLU B 1 35 ? -11.555 9.648 19.781 1 94.19 35 GLU B CA 1
ATOM 1646 C C . GLU B 1 35 ? -10.969 10.82 20.578 1 94.19 35 GLU B C 1
ATOM 1648 O O . GLU B 1 35 ? -9.875 11.297 20.25 1 94.19 35 GLU B O 1
ATOM 1653 N N . GLU B 1 36 ? -11.688 11.234 21.641 1 96.19 36 GLU B N 1
ATOM 1654 C CA . GLU B 1 36 ? -11.227 12.344 22.469 1 96.19 36 GLU B CA 1
ATOM 1655 C C . GLU B 1 36 ? -9.844 12.062 23.047 1 96.19 36 GLU B C 1
ATOM 1657 O O . GLU B 1 36 ? -9.039 12.977 23.203 1 96.19 36 GLU B O 1
ATOM 1662 N N . SER B 1 37 ? -9.617 10.805 23.328 1 97.5 37 SER B N 1
ATOM 1663 C CA . SER B 1 37 ? -8.344 10.438 23.938 1 97.5 37 SER B CA 1
ATOM 1664 C C . SER B 1 37 ? -7.176 10.75 23 1 97.5 37 SER B C 1
ATOM 1666 O O . SER B 1 37 ? -6.047 10.938 23.453 1 97.5 37 SER B O 1
ATOM 1668 N N . TYR B 1 38 ? -7.469 10.797 21.75 1 97.31 38 TYR B N 1
ATOM 1669 C CA . TYR B 1 38 ? -6.453 11.086 20.75 1 97.31 38 TYR B CA 1
ATOM 1670 C C . TYR B 1 38 ? -5.797 12.438 21 1 97.31 38 TYR B C 1
ATOM 1672 O O . TYR B 1 38 ? -4.621 12.633 20.688 1 97.31 38 TYR B O 1
ATOM 1680 N N . TYR B 1 39 ? -6.469 13.289 21.688 1 97.81 39 TYR B N 1
ATOM 1681 C CA . TYR B 1 39 ? -6 14.664 21.875 1 97.81 39 TYR B CA 1
ATOM 1682 C C . TYR B 1 39 ? -5.406 14.859 23.266 1 97.81 39 TYR B C 1
ATOM 1684 O O . TYR B 1 39 ? -5.246 15.992 23.719 1 97.81 39 TYR B O 1
ATOM 1692 N N . THR B 1 40 ? -5.078 13.781 23.875 1 98.38 40 THR B N 1
ATOM 1693 C CA . THR B 1 40 ? -4.395 13.844 25.156 1 98.38 40 THR B CA 1
ATOM 1694 C C . THR B 1 40 ? -2.922 13.469 25 1 98.38 40 THR B C 1
ATOM 1696 O O . THR B 1 40 ? -2.561 12.688 24.125 1 98.38 40 THR B O 1
ATOM 1699 N N . GLU B 1 41 ? -2.123 14.039 25.828 1 98.31 41 GLU B N 1
ATOM 1700 C CA . GLU B 1 41 ? -0.697 13.727 25.797 1 98.31 41 GLU B CA 1
ATOM 1701 C C . GLU B 1 41 ? -0.445 12.242 26.047 1 98.31 41 GLU B C 1
ATOM 1703 O O . GLU B 1 41 ? 0.429 11.641 25.422 1 98.31 41 GLU B O 1
ATOM 1708 N N . ARG B 1 42 ? -1.188 11.703 26.953 1 98.31 42 ARG B N 1
ATOM 1709 C CA . ARG B 1 42 ? -1.029 10.289 27.297 1 98.31 42 ARG B CA 1
ATOM 1710 C C . ARG B 1 42 ? -1.222 9.406 26.062 1 98.31 42 ARG B C 1
ATOM 1712 O O . ARG B 1 42 ? -0.39 8.539 25.781 1 98.31 42 ARG B O 1
ATOM 1719 N N . GLU B 1 43 ? -2.297 9.602 25.406 1 98.38 43 GLU B N 1
ATOM 1720 C CA . GLU B 1 43 ? -2.59 8.781 24.234 1 98.38 43 GLU B CA 1
ATOM 1721 C C . GLU B 1 43 ? -1.605 9.07 23.094 1 98.38 43 GLU B C 1
ATOM 1723 O O . GLU B 1 43 ? -1.16 8.148 22.406 1 98.38 43 GLU B O 1
ATOM 1728 N N . GLN B 1 44 ? -1.281 10.328 22.906 1 98.5 44 GLN B N 1
ATOM 1729 C CA . GLN B 1 44 ? -0.307 10.672 21.875 1 98.5 44 GLN B CA 1
ATOM 1730 C C . GLN B 1 44 ? 1.053 10.047 22.172 1 98.5 44 GLN B C 1
ATOM 1732 O O . GLN B 1 44 ? 1.751 9.602 21.266 1 98.5 44 GLN B O 1
ATOM 1737 N N . ARG B 1 45 ? 1.457 10.055 23.406 1 98.5 45 ARG B N 1
ATOM 1738 C CA . ARG B 1 45 ? 2.715 9.406 23.781 1 98.5 45 ARG B CA 1
ATOM 1739 C C . ARG B 1 45 ? 2.691 7.926 23.438 1 98.5 45 ARG B C 1
ATOM 1741 O O . ARG B 1 45 ? 3.67 7.387 22.906 1 98.5 45 ARG B O 1
ATOM 1748 N N . ARG B 1 46 ? 1.597 7.305 23.734 1 98.19 46 ARG B N 1
ATOM 1749 C CA . ARG B 1 46 ? 1.436 5.895 23.406 1 98.19 46 ARG B CA 1
ATOM 1750 C C . ARG B 1 46 ? 1.521 5.684 21.891 1 98.19 46 ARG B C 1
ATOM 1752 O O . ARG B 1 46 ? 2.232 4.793 21.422 1 98.19 46 ARG B O 1
ATOM 1759 N N . ILE B 1 47 ? 0.794 6.453 21.156 1 97 47 ILE B N 1
ATOM 1760 C CA . ILE B 1 47 ? 0.752 6.348 19.703 1 97 47 ILE B CA 1
ATOM 1761 C C . ILE B 1 47 ? 2.156 6.527 19.141 1 97 47 ILE B C 1
ATOM 1763 O O . ILE B 1 47 ? 2.602 5.734 18.297 1 97 47 ILE B O 1
ATOM 1767 N N . VAL B 1 48 ? 2.84 7.559 19.578 1 97.81 48 VAL B N 1
ATOM 1768 C CA . VAL B 1 48 ? 4.184 7.859 19.094 1 97.81 48 VAL B CA 1
ATOM 1769 C C . VAL B 1 48 ? 5.133 6.723 19.469 1 97.81 48 VAL B C 1
ATOM 1771 O O . VAL B 1 48 ? 5.914 6.254 18.641 1 97.81 48 VAL B O 1
ATOM 1774 N N . ALA B 1 49 ? 5.066 6.27 20.703 1 97.88 49 ALA B N 1
ATOM 1775 C CA . ALA B 1 49 ? 5.922 5.176 21.156 1 97.88 49 ALA B CA 1
ATOM 1776 C C . ALA B 1 49 ? 5.695 3.918 20.328 1 97.88 49 ALA B C 1
ATOM 1778 O O . ALA B 1 49 ? 6.656 3.26 19.906 1 97.88 49 ALA B O 1
ATOM 1779 N N . ASP B 1 50 ? 4.473 3.582 20.125 1 96.25 50 ASP B N 1
ATOM 1780 C CA . ASP B 1 50 ? 4.129 2.402 19.328 1 96.25 50 ASP B CA 1
ATOM 1781 C C . ASP B 1 50 ? 4.641 2.537 17.891 1 96.25 50 ASP B C 1
ATOM 1783 O O . ASP B 1 50 ? 5.137 1.57 17.312 1 96.25 50 ASP B O 1
ATOM 1787 N N . THR B 1 51 ? 4.465 3.695 17.359 1 95.25 51 THR B N 1
ATOM 1788 C CA . THR B 1 51 ? 4.918 3.967 15.992 1 95.25 51 THR B CA 1
ATOM 1789 C C . THR B 1 51 ? 6.43 3.781 15.875 1 95.25 51 THR B C 1
ATOM 1791 O O . THR B 1 51 ? 6.91 3.131 14.945 1 95.25 51 THR B O 1
ATOM 1794 N N . LEU B 1 52 ? 7.145 4.293 16.812 1 94.75 52 LEU B N 1
ATOM 1795 C CA . LEU B 1 52 ? 8.602 4.234 16.812 1 94.75 52 LEU B CA 1
ATOM 1796 C C . LEU B 1 52 ? 9.094 2.811 17.047 1 94.75 52 LEU B C 1
ATOM 1798 O O . LEU B 1 52 ? 10.109 2.402 16.484 1 94.75 52 LEU B O 1
ATOM 1802 N N . ARG B 1 53 ? 8.328 2.027 17.75 1 92.25 53 ARG B N 1
ATOM 1803 C CA . ARG B 1 53 ? 8.695 0.656 18.094 1 92.25 53 ARG B CA 1
ATOM 1804 C C . ARG B 1 53 ? 8.398 -0.294 16.938 1 92.25 53 ARG B C 1
ATOM 1806 O O . ARG B 1 53 ? 9.172 -1.208 16.656 1 92.25 53 ARG B O 1
ATOM 1813 N N . ALA B 1 54 ? 7.238 -0.234 16.359 1 86.88 54 ALA B N 1
ATOM 1814 C CA . ALA B 1 54 ? 6.734 -1.162 15.352 1 86.88 54 ALA B CA 1
ATOM 1815 C C . ALA B 1 54 ? 7.605 -1.131 14.102 1 86.88 54 ALA B C 1
ATOM 1817 O O . ALA B 1 54 ? 7.719 -2.133 13.391 1 86.88 54 ALA B O 1
ATOM 1818 N N . GLY B 1 55 ? 8.203 -0.014 13.867 1 85.38 55 GLY B N 1
ATOM 1819 C CA . GLY B 1 55 ? 8.898 0.123 12.594 1 85.38 55 GLY B CA 1
ATOM 1820 C C . GLY B 1 55 ? 7.949 0.251 11.414 1 85.38 55 GLY B C 1
ATOM 1821 O O . GLY B 1 55 ? 6.762 0.524 11.594 1 85.38 55 GLY B O 1
ATOM 1822 N N . GLY B 1 56 ? 8.383 0.285 10.227 1 90.62 56 GLY B N 1
ATOM 1823 C CA . GLY B 1 56 ? 7.574 0.344 9.023 1 90.62 56 GLY B CA 1
ATOM 1824 C C . GLY B 1 56 ? 7.156 1.754 8.656 1 90.62 56 GLY B C 1
ATOM 1825 O O . GLY B 1 56 ? 6.473 1.961 7.648 1 90.62 56 GLY B O 1
ATOM 1826 N N . SER B 1 57 ? 7.352 2.633 9.562 1 96.56 57 SER B N 1
ATOM 1827 C CA . SER B 1 57 ? 7.102 4.039 9.258 1 96.56 57 SER B CA 1
ATOM 1828 C C . SER B 1 57 ? 8.281 4.91 9.68 1 96.56 57 SER B C 1
ATOM 1830 O O . SER B 1 57 ? 9.109 4.5 10.492 1 96.56 57 SER B O 1
ATOM 1832 N N . LEU B 1 58 ? 8.375 6.031 9.102 1 97.44 58 LEU B N 1
ATOM 1833 C CA . LEU B 1 58 ? 9.352 7.066 9.398 1 97.44 58 LEU B CA 1
ATOM 1834 C C . LEU B 1 58 ? 8.672 8.406 9.641 1 97.44 58 LEU B C 1
ATOM 1836 O O . LEU B 1 58 ? 8.523 9.211 8.719 1 97.44 58 LEU B O 1
ATOM 1840 N N . PRO B 1 59 ? 8.32 8.656 10.945 1 98.19 59 PRO B N 1
ATOM 1841 C CA . PRO B 1 59 ? 7.602 9.898 11.273 1 98.19 59 PRO B CA 1
ATOM 1842 C C . PRO B 1 59 ? 8.539 11.086 11.469 1 98.19 59 PRO B C 1
ATOM 1844 O O . PRO B 1 59 ? 9.609 10.938 12.062 1 98.19 59 PRO B O 1
ATOM 1847 N N . HIS B 1 60 ? 8.164 12.258 10.992 1 98.5 60 HIS B N 1
ATOM 1848 C CA . HIS B 1 60 ? 8.906 13.508 11.141 1 98.5 60 HIS B CA 1
ATOM 1849 C C . HIS B 1 60 ? 8.008 14.641 11.609 1 98.5 60 HIS B C 1
ATOM 1851 O O . HIS B 1 60 ? 6.797 14.609 11.375 1 98.5 60 HIS B O 1
ATOM 1857 N N . VAL B 1 61 ? 8.602 15.586 12.281 1 98.31 61 VAL B N 1
ATOM 1858 C CA . VAL B 1 61 ? 7.91 16.844 12.578 1 98.31 61 VAL B CA 1
ATOM 1859 C C . VAL B 1 61 ? 8.328 17.906 11.57 1 98.31 61 VAL B C 1
ATOM 1861 O O . VAL B 1 61 ? 9.453 17.906 11.07 1 98.31 61 VAL B O 1
ATOM 1864 N N . ILE B 1 62 ? 7.395 18.719 11.258 1 97.81 62 ILE B N 1
ATOM 1865 C CA . ILE B 1 62 ? 7.641 19.922 10.484 1 97.81 62 ILE B CA 1
ATOM 1866 C C . ILE B 1 62 ? 7.863 21.109 11.43 1 97.81 62 ILE B C 1
ATOM 1868 O O . ILE B 1 62 ? 7.066 21.344 12.344 1 97.81 62 ILE B O 1
ATOM 1872 N N . LEU B 1 63 ? 8.938 21.828 11.156 1 96 63 LEU B N 1
ATOM 1873 C CA . LEU B 1 63 ? 9.242 23 11.977 1 96 63 LEU B CA 1
ATOM 1874 C C . LEU B 1 63 ? 9.148 24.281 11.148 1 96 63 LEU B C 1
ATOM 1876 O O . LEU B 1 63 ? 9.648 24.328 10.023 1 96 63 LEU B O 1
ATOM 1880 N N . ASP B 1 64 ? 8.414 25.203 11.664 1 93.56 64 ASP B N 1
ATOM 1881 C CA . ASP B 1 64 ? 8.344 26.562 11.148 1 93.56 64 ASP B CA 1
ATOM 1882 C C . ASP B 1 64 ? 9.023 27.547 12.102 1 93.56 64 ASP B C 1
ATOM 1884 O O . ASP B 1 64 ? 8.477 27.875 13.156 1 93.56 64 ASP B O 1
ATOM 1888 N N . ASP B 1 65 ? 10.148 27.984 11.703 1 89.5 65 ASP B N 1
ATOM 1889 C CA . ASP B 1 65 ? 10.945 28.875 12.547 1 89.5 65 ASP B CA 1
ATOM 1890 C C . ASP B 1 65 ? 11.172 28.25 13.922 1 89.5 65 ASP B C 1
ATOM 1892 O O . ASP B 1 65 ? 10.914 28.891 14.945 1 89.5 65 ASP B O 1
ATOM 1896 N N . GLY B 1 66 ? 11.43 26.922 13.953 1 91.5 66 GLY B N 1
ATOM 1897 C CA . GLY B 1 66 ? 11.82 26.203 15.164 1 91.5 66 GLY B CA 1
ATOM 1898 C C . GLY B 1 66 ? 10.641 25.656 15.93 1 91.5 66 GLY B C 1
ATOM 1899 O O . GLY B 1 66 ? 10.812 24.812 16.828 1 91.5 66 GLY B O 1
ATOM 1900 N N . ALA B 1 67 ? 9.453 26.125 15.609 1 93.75 67 ALA B N 1
ATOM 1901 C CA . ALA B 1 67 ? 8.266 25.641 16.297 1 93.75 67 ALA B CA 1
ATOM 1902 C C . ALA B 1 67 ? 7.59 24.516 15.523 1 93.75 67 ALA B C 1
ATOM 1904 O O . ALA B 1 67 ? 7.527 24.547 14.297 1 93.75 67 ALA B O 1
ATOM 1905 N N . LEU B 1 68 ? 7.066 23.547 16.312 1 96.5 68 LEU B N 1
ATOM 1906 C CA . LEU B 1 68 ? 6.352 22.453 15.68 1 96.5 68 LEU B CA 1
ATOM 1907 C C . LEU B 1 68 ? 5.109 22.953 14.953 1 96.5 68 LEU B C 1
ATOM 1909 O O . LEU B 1 68 ? 4.266 23.625 15.547 1 96.5 68 LEU B O 1
ATOM 1913 N N . ALA B 1 69 ? 5.039 22.625 13.648 1 96.5 69 ALA B N 1
ATOM 1914 C CA . ALA B 1 69 ? 3.979 23.203 12.82 1 96.5 69 ALA B CA 1
ATOM 1915 C C . ALA B 1 69 ? 3.225 22.094 12.078 1 96.5 69 ALA B C 1
ATOM 1917 O O . ALA B 1 69 ? 2.33 22.391 11.273 1 96.5 69 ALA B O 1
ATOM 1918 N N . GLY B 1 70 ? 3.588 20.859 12.258 1 97 70 GLY B N 1
ATOM 1919 C CA . GLY B 1 70 ? 2.908 19.766 11.578 1 97 70 GLY B CA 1
ATOM 1920 C C . GLY B 1 70 ? 3.701 18.469 11.586 1 97 70 GLY B C 1
ATOM 1921 O O . GLY B 1 70 ? 4.645 18.312 12.359 1 97 70 GLY B O 1
ATOM 1922 N N . ARG B 1 71 ? 3.26 17.594 10.82 1 97.75 71 ARG B N 1
ATOM 1923 C CA . ARG B 1 71 ? 3.924 16.312 10.648 1 97.75 71 ARG B CA 1
ATOM 1924 C C . ARG B 1 71 ? 4.008 15.93 9.172 1 97.75 71 ARG B C 1
ATOM 1926 O O . ARG B 1 71 ? 3.195 16.391 8.359 1 97.75 71 ARG B O 1
ATOM 1933 N N . VAL B 1 72 ? 5.008 15.195 8.836 1 98.25 72 VAL B N 1
ATOM 1934 C CA . VAL B 1 72 ? 5.168 14.531 7.547 1 98.25 72 VAL B CA 1
ATOM 1935 C C . VAL B 1 72 ? 5.746 13.133 7.754 1 98.25 72 VAL B C 1
ATOM 1937 O O . VAL B 1 72 ? 6.762 12.969 8.438 1 98.25 72 VAL B O 1
ATOM 1940 N N . ASN B 1 73 ? 5.055 12.156 7.18 1 97.94 73 ASN B N 1
ATOM 1941 C CA . ASN B 1 73 ? 5.371 10.766 7.504 1 97.94 73 ASN B CA 1
ATOM 1942 C C . ASN B 1 73 ? 5.449 9.898 6.25 1 97.94 73 ASN B C 1
ATOM 1944 O O . ASN B 1 73 ? 4.652 10.062 5.324 1 97.94 73 ASN B O 1
ATOM 1948 N N . LEU B 1 74 ? 6.445 9.07 6.211 1 98.5 74 LEU B N 1
ATOM 1949 C CA . LEU B 1 74 ? 6.418 7.906 5.328 1 98.5 74 LEU B CA 1
ATOM 1950 C C . LEU B 1 74 ? 5.883 6.68 6.055 1 98.5 74 LEU B C 1
ATOM 1952 O O . LEU B 1 74 ? 6.48 6.223 7.035 1 98.5 74 LEU B O 1
ATOM 1956 N N . ASN B 1 75 ? 4.766 6.152 5.562 1 97.56 75 ASN B N 1
ATOM 1957 C CA . ASN B 1 75 ? 4.059 5.047 6.203 1 97.56 75 ASN B CA 1
ATOM 1958 C C . ASN B 1 75 ? 4.047 3.803 5.32 1 97.56 75 ASN B C 1
ATOM 1960 O O . ASN B 1 75 ? 4.352 3.879 4.129 1 97.56 75 ASN B O 1
ATOM 1964 N N . ASN B 1 76 ? 3.783 2.676 5.992 1 96.56 76 ASN B N 1
ATOM 1965 C CA . ASN B 1 76 ? 3.582 1.422 5.273 1 96.56 76 ASN B CA 1
ATOM 1966 C C . ASN B 1 76 ? 4.754 1.113 4.348 1 96.56 76 ASN B C 1
ATOM 1968 O O . ASN B 1 76 ? 4.559 0.838 3.162 1 96.56 76 ASN B O 1
ATOM 1972 N N . ILE B 1 77 ? 5.945 1.188 4.906 1 97.19 77 ILE B N 1
ATOM 1973 C CA . ILE B 1 77 ? 7.148 0.949 4.117 1 97.19 77 ILE B CA 1
ATOM 1974 C C . ILE B 1 77 ? 7.242 -0.532 3.756 1 97.19 77 ILE B C 1
ATOM 1976 O O . ILE B 1 77 ? 7.199 -1.396 4.633 1 97.19 77 ILE B O 1
ATOM 1980 N N . VAL B 1 78 ? 7.301 -0.782 2.553 1 96.44 78 VAL B N 1
ATOM 1981 C CA . VAL B 1 78 ? 7.516 -2.131 2.037 1 96.44 78 VAL B CA 1
ATOM 1982 C C . VAL B 1 78 ? 8.859 -2.201 1.318 1 96.44 78 VAL B C 1
ATOM 1984 O O . VAL B 1 78 ? 9.133 -1.401 0.42 1 96.44 78 VAL B O 1
ATOM 1987 N N . ARG B 1 79 ? 9.688 -3.117 1.767 1 96.19 79 ARG B N 1
ATOM 1988 C CA . ARG B 1 79 ? 11.016 -3.293 1.187 1 96.19 79 ARG B CA 1
ATOM 1989 C C . ARG B 1 79 ? 11 -4.367 0.105 1 96.19 79 ARG B C 1
ATOM 1991 O O . ARG B 1 79 ? 9.945 -4.691 -0.446 1 96.19 79 ARG B O 1
ATOM 1998 N N . GLY B 1 80 ? 12.195 -4.844 -0.268 1 95.25 80 GLY B N 1
ATOM 1999 C CA . GLY B 1 80 ? 12.273 -5.828 -1.337 1 95.25 80 GLY B CA 1
ATOM 2000 C C . GLY B 1 80 ? 12.023 -5.234 -2.711 1 95.25 80 GLY B C 1
ATOM 2001 O O . GLY B 1 80 ? 12.531 -4.156 -3.029 1 95.25 80 GLY B O 1
ATOM 2002 N N . PRO B 1 81 ? 11.25 -5.977 -3.539 1 96.56 81 PRO B N 1
ATOM 2003 C CA . PRO B 1 81 ? 11.078 -5.527 -4.922 1 96.56 81 PRO B CA 1
ATOM 2004 C C . PRO B 1 81 ? 10.195 -4.289 -5.031 1 96.56 81 PRO B C 1
ATOM 2006 O O . PRO B 1 81 ? 10.102 -3.684 -6.105 1 96.56 81 PRO B O 1
ATOM 2009 N N . PHE B 1 82 ? 9.523 -3.955 -4.027 1 97.5 82 PHE B N 1
ATOM 2010 C CA . PHE B 1 82 ? 8.578 -2.85 -4.094 1 97.5 82 PHE B CA 1
ATOM 2011 C C . PHE B 1 82 ? 9.242 -1.539 -3.699 1 97.5 82 PHE B C 1
ATOM 2013 O O . PHE B 1 82 ? 9.016 -0.505 -4.332 1 97.5 82 PHE B O 1
ATOM 2020 N N . GLN B 1 83 ? 10.062 -1.493 -2.6 1 98.06 83 GLN B N 1
ATOM 2021 C CA . GLN B 1 83 ? 10.75 -0.319 -2.072 1 98.06 83 GLN B CA 1
ATOM 2022 C C . GLN B 1 83 ? 9.852 0.91 -2.107 1 98.06 83 GLN B C 1
ATOM 2024 O O . GLN B 1 83 ? 10.203 1.93 -2.703 1 98.06 83 GLN B O 1
ATOM 2029 N N . SER B 1 84 ? 8.727 0.818 -1.388 1 98.56 84 SER B N 1
ATOM 2030 C CA . SER B 1 84 ? 7.691 1.841 -1.503 1 98.56 84 SER B CA 1
ATOM 2031 C C . SER B 1 84 ? 7.176 2.266 -0.131 1 98.56 84 SER B C 1
ATOM 2033 O O . SER B 1 84 ? 7.242 1.494 0.828 1 98.56 84 SER B O 1
ATOM 2035 N N . ALA B 1 85 ? 6.699 3.467 -0.025 1 98.62 85 ALA B N 1
ATOM 2036 C CA . ALA B 1 85 ? 6.035 3.982 1.17 1 98.62 85 ALA B CA 1
ATOM 2037 C C . ALA B 1 85 ? 4.863 4.887 0.8 1 98.62 85 ALA B C 1
ATOM 2039 O O . ALA B 1 85 ? 4.785 5.379 -0.327 1 98.62 85 ALA B O 1
ATOM 2040 N N . SER B 1 86 ? 3.969 5.082 1.73 1 98.62 86 SER B N 1
ATOM 2041 C CA . SER B 1 86 ? 2.875 6.043 1.611 1 98.62 86 SER B CA 1
ATOM 2042 C C . SER B 1 86 ? 3.195 7.34 2.346 1 98.62 86 SER B C 1
ATOM 2044 O O . SER B 1 86 ? 3.672 7.312 3.482 1 98.62 86 SER B O 1
ATOM 2046 N N . LEU B 1 87 ? 2.922 8.406 1.697 1 98.81 87 LEU B N 1
ATOM 2047 C CA . LEU B 1 87 ? 3.178 9.727 2.25 1 98.81 87 LEU B CA 1
ATOM 2048 C C . LEU B 1 87 ? 1.926 10.297 2.914 1 98.81 87 LEU B C 1
ATOM 2050 O O . LEU B 1 87 ? 0.828 10.195 2.361 1 98.81 87 LEU B O 1
ATOM 2054 N N . GLY B 1 88 ? 2.061 10.805 4.082 1 97.88 88 GLY B N 1
ATOM 2055 C CA . GLY B 1 88 ? 1.047 11.594 4.762 1 97.88 88 GLY B CA 1
ATOM 2056 C C . GLY B 1 88 ? 1.612 12.812 5.469 1 97.88 88 GLY B C 1
ATOM 2057 O O . GLY B 1 88 ? 2.719 12.758 6.012 1 97.88 88 GLY B O 1
ATOM 2058 N N . TYR B 1 89 ? 0.815 13.867 5.484 1 97.5 89 TYR B N 1
ATOM 2059 C CA . TYR B 1 89 ? 1.262 15.07 6.172 1 97.5 89 TYR B CA 1
ATOM 2060 C C . TYR B 1 89 ? 0.077 15.953 6.551 1 97.5 89 TYR B C 1
ATOM 2062 O O . TYR B 1 89 ? -1.003 15.836 5.965 1 97.5 89 TYR B O 1
ATOM 2070 N N . TRP B 1 90 ? 0.302 16.75 7.516 1 96.62 90 TRP B N 1
ATOM 2071 C CA . TRP B 1 90 ? -0.616 17.828 7.871 1 96.62 90 TRP B CA 1
ATOM 2072 C C . TRP B 1 90 ? 0.141 19.016 8.445 1 96.62 90 TRP B C 1
ATOM 2074 O O . TRP B 1 90 ? 1.256 18.875 8.953 1 96.62 90 TRP B O 1
ATOM 2084 N N . VAL B 1 91 ? -0.395 20.141 8.289 1 96.31 91 VAL B N 1
ATOM 2085 C CA . VAL B 1 91 ? 0.126 21.375 8.859 1 96.31 91 VAL B CA 1
ATOM 2086 C C . VAL B 1 91 ? -0.911 22 9.789 1 96.31 91 VAL B C 1
ATOM 2088 O O . VAL B 1 91 ? -2.111 21.969 9.508 1 96.31 91 VAL B O 1
ATOM 2091 N N . ALA B 1 92 ? -0.428 22.594 10.797 1 95.5 92 ALA B N 1
ATOM 2092 C CA . ALA B 1 92 ? -1.266 23.188 11.836 1 95.5 92 ALA B CA 1
ATOM 2093 C C . ALA B 1 92 ? -2.156 24.281 11.258 1 95.5 92 ALA B C 1
ATOM 2095 O O . ALA B 1 92 ? -1.788 24.938 10.273 1 95.5 92 ALA B O 1
ATOM 2096 N N . ALA B 1 93 ? -3.275 24.484 11.969 1 92.75 93 ALA B N 1
ATOM 2097 C CA . ALA B 1 93 ? -4.184 25.578 11.609 1 92.75 93 ALA B CA 1
ATOM 2098 C C . ALA B 1 93 ? -3.457 26.922 11.617 1 92.75 93 ALA B C 1
ATOM 2100 O O . ALA B 1 93 ? -2.648 27.188 12.508 1 92.75 93 ALA B O 1
ATOM 2101 N N . GLY B 1 94 ? -3.697 27.719 10.672 1 88.38 94 GLY B N 1
ATOM 2102 C CA . GLY B 1 94 ? -3.123 29.062 10.633 1 88.38 94 GLY B CA 1
ATOM 2103 C C . GLY B 1 94 ? -1.738 29.094 10.016 1 88.38 94 GLY B C 1
ATOM 2104 O O . GLY B 1 94 ? -1.157 30.172 9.844 1 88.38 94 GLY B O 1
ATOM 2105 N N . ARG B 1 95 ? -1.194 27.984 9.734 1 84.56 95 ARG B N 1
ATOM 2106 C CA . ARG B 1 95 ? 0.145 27.938 9.156 1 84.56 95 ARG B CA 1
ATOM 2107 C C . ARG B 1 95 ? 0.096 27.5 7.699 1 84.56 95 ARG B C 1
ATOM 2109 O O . ARG B 1 95 ? 1.138 27.297 7.07 1 84.56 95 ARG B O 1
ATOM 2116 N N . GLY B 1 96 ? -1.154 27.375 7.227 1 74 96 GLY B N 1
ATOM 2117 C CA . GLY B 1 96 ? -1.334 26.953 5.844 1 74 96 GLY B CA 1
ATOM 2118 C C . GLY B 1 96 ? -1.031 28.047 4.844 1 74 96 GLY B C 1
ATOM 2119 O O . GLY B 1 96 ? -1.146 29.234 5.16 1 74 96 GLY B O 1
ATOM 2120 N N . GLY B 1 97 ? -0.559 27.703 3.672 1 73.25 97 GLY B N 1
ATOM 2121 C CA . GLY B 1 97 ? -0.375 28.688 2.611 1 73.25 97 GLY B CA 1
ATOM 2122 C C . GLY B 1 97 ? 0.987 29.359 2.646 1 73.25 97 GLY B C 1
ATOM 2123 O O . GLY B 1 97 ? 1.28 30.219 1.818 1 73.25 97 GLY B O 1
ATOM 2124 N N . ARG B 1 98 ? 1.845 28.906 3.484 1 80.56 98 ARG B N 1
ATOM 2125 C CA . ARG B 1 98 ? 3.168 29.516 3.613 1 80.56 98 ARG B CA 1
ATOM 2126 C C . ARG B 1 98 ? 4.234 28.641 2.967 1 80.56 98 ARG B C 1
ATOM 2128 O O . ARG B 1 98 ? 5.43 28.828 3.191 1 80.56 98 ARG B O 1
ATOM 2135 N N . GLY B 1 99 ? 3.768 27.625 2.277 1 91.12 99 GLY B N 1
ATOM 2136 C CA . GLY B 1 99 ? 4.719 26.75 1.622 1 91.12 99 GLY B CA 1
ATOM 2137 C C . GLY B 1 99 ? 5.293 25.703 2.553 1 91.12 99 GLY B C 1
ATOM 2138 O O . GLY B 1 99 ? 6.234 24.984 2.189 1 91.12 99 GLY B O 1
ATOM 2139 N N . LEU B 1 100 ? 4.777 25.578 3.721 1 94.06 100 LEU B N 1
ATOM 2140 C CA . LEU B 1 100 ? 5.301 24.656 4.719 1 94.06 100 LEU B CA 1
ATOM 2141 C C . LEU B 1 100 ? 5.125 23.203 4.27 1 94.06 100 LEU B C 1
ATOM 2143 O O . LEU B 1 100 ? 6.074 22.422 4.309 1 94.06 100 LEU B O 1
ATOM 2147 N N . ALA B 1 101 ? 3.943 22.938 3.824 1 95.94 101 ALA B N 1
ATOM 2148 C CA . ALA B 1 101 ? 3.676 21.578 3.367 1 95.94 101 ALA B CA 1
ATOM 2149 C C . ALA B 1 101 ? 4.551 21.219 2.17 1 95.94 101 ALA B C 1
ATOM 2151 O O . ALA B 1 101 ? 5.148 20.141 2.129 1 95.94 101 ALA B O 1
ATOM 2152 N N . THR B 1 102 ? 4.641 22.125 1.206 1 96.69 102 THR B N 1
ATOM 2153 C CA . THR B 1 102 ? 5.438 21.891 0.007 1 96.69 102 THR B CA 1
ATOM 2154 C C . THR B 1 102 ? 6.898 21.641 0.369 1 96.69 102 THR B C 1
ATOM 2156 O O . THR B 1 102 ? 7.523 20.719 -0.148 1 96.69 102 THR B O 1
ATOM 2159 N N . GLY B 1 103 ? 7.387 22.484 1.234 1 96.06 103 GLY B N 1
ATOM 2160 C CA . GLY B 1 103 ? 8.758 22.328 1.683 1 96.06 103 GLY B CA 1
ATOM 2161 C C . GLY B 1 103 ? 8.992 21.031 2.451 1 96.06 103 GLY B C 1
ATOM 2162 O O . GLY B 1 103 ? 10.016 20.375 2.279 1 96.06 103 GLY B O 1
ATOM 2163 N N . ALA B 1 104 ? 8.086 20.641 3.334 1 97.19 104 ALA B N 1
ATOM 2164 C CA . ALA B 1 104 ? 8.203 19.422 4.129 1 97.19 104 ALA B CA 1
ATOM 2165 C C . ALA B 1 104 ? 8.195 18.188 3.24 1 97.19 104 ALA B C 1
ATOM 2167 O O . ALA B 1 104 ? 8.992 17.266 3.439 1 97.19 104 ALA B O 1
ATOM 2168 N N . VAL B 1 105 ? 7.305 18.172 2.244 1 97.88 105 VAL B N 1
ATOM 2169 C CA . VAL B 1 105 ? 7.215 17.062 1.314 1 97.88 105 VAL B CA 1
ATOM 2170 C C . VAL B 1 105 ? 8.5 16.953 0.499 1 97.88 105 VAL B C 1
ATOM 2172 O O . VAL B 1 105 ? 9.047 15.867 0.314 1 97.88 105 VAL B O 1
ATOM 2175 N N . ALA B 1 106 ? 9 18.078 0.07 1 97.44 106 ALA B N 1
ATOM 2176 C CA . ALA B 1 106 ? 10.266 18.078 -0.656 1 97.44 106 ALA B CA 1
ATOM 2177 C C . ALA B 1 106 ? 11.383 17.484 0.194 1 97.44 106 ALA B C 1
ATOM 2179 O O . ALA B 1 106 ? 12.172 16.656 -0.292 1 97.44 106 ALA B O 1
ATOM 2180 N N . ALA B 1 107 ? 11.43 17.906 1.393 1 97.06 107 ALA B N 1
ATOM 2181 C CA . ALA B 1 107 ? 12.484 17.453 2.295 1 97.06 107 ALA B CA 1
ATOM 2182 C C . ALA B 1 107 ? 12.391 15.945 2.549 1 97.06 107 ALA B C 1
ATOM 2184 O O . ALA B 1 107 ? 13.398 15.242 2.539 1 97.06 107 ALA B O 1
ATOM 2185 N N . VAL B 1 108 ? 11.203 15.438 2.775 1 98.12 108 VAL B N 1
ATOM 2186 C CA . VAL B 1 108 ? 11.055 14.023 3.107 1 98.12 108 VAL B CA 1
ATOM 2187 C C . VAL B 1 108 ? 11.305 13.172 1.864 1 98.12 108 VAL B C 1
ATOM 2189 O O . VAL B 1 108 ? 11.82 12.055 1.961 1 98.12 108 VAL B O 1
ATOM 2192 N N . LEU B 1 109 ? 10.961 13.672 0.716 1 98.31 109 LEU B N 1
ATOM 2193 C CA . LEU B 1 109 ? 11.258 12.969 -0.522 1 98.31 109 LEU B CA 1
ATOM 2194 C C . LEU B 1 109 ? 12.766 12.836 -0.721 1 98.31 109 LEU B C 1
ATOM 2196 O O . LEU B 1 109 ? 13.258 11.789 -1.155 1 98.31 109 LEU B O 1
ATOM 2200 N N . ARG B 1 110 ? 13.477 13.922 -0.445 1 97.44 110 ARG B N 1
ATOM 2201 C CA . ARG B 1 110 ? 14.938 13.844 -0.521 1 97.44 110 ARG B CA 1
ATOM 2202 C C . ARG B 1 110 ? 15.461 12.703 0.351 1 97.44 110 ARG B C 1
ATOM 2204 O O . ARG B 1 110 ? 16.297 11.906 -0.095 1 97.44 110 ARG B O 1
ATOM 2211 N N . MET B 1 111 ? 15.008 12.578 1.518 1 97.69 111 MET B N 1
ATOM 2212 C CA . MET B 1 111 ? 15.445 11.523 2.424 1 97.69 111 MET B CA 1
ATOM 2213 C C . MET B 1 111 ? 15.016 10.156 1.906 1 97.69 111 MET B C 1
ATOM 2215 O O . MET B 1 111 ? 15.789 9.195 1.953 1 97.69 111 MET B O 1
ATOM 2219 N N . ALA B 1 112 ? 13.758 10.086 1.461 1 98.38 112 ALA B N 1
ATOM 2220 C CA . ALA B 1 112 ? 13.211 8.828 0.956 1 98.38 112 ALA B CA 1
ATOM 2221 C C . ALA B 1 112 ? 14.117 8.234 -0.117 1 98.38 112 ALA B C 1
ATOM 2223 O O . ALA B 1 112 ? 14.391 7.027 -0.103 1 98.38 112 ALA B O 1
ATOM 2224 N N . PHE B 1 113 ? 14.656 9.07 -1.003 1 98.25 113 PHE B N 1
ATOM 2225 C CA . PHE B 1 113 ? 15.312 8.57 -2.203 1 98.25 113 PHE B CA 1
ATOM 2226 C C . PHE B 1 113 ? 16.828 8.562 -2.021 1 98.25 113 PHE B C 1
ATOM 2228 O O . PHE B 1 113 ? 17.547 7.906 -2.779 1 98.25 113 PHE B O 1
ATOM 2235 N N . THR B 1 114 ? 17.344 9.297 -1.027 1 97.25 114 THR B N 1
ATOM 2236 C CA . THR B 1 114 ? 18.797 9.359 -0.893 1 97.25 114 THR B CA 1
ATOM 2237 C C . THR B 1 114 ? 19.266 8.641 0.373 1 97.25 114 THR B C 1
ATOM 2239 O O . THR B 1 114 ? 20.375 8.102 0.421 1 97.25 114 THR B O 1
ATOM 2242 N N . GLU B 1 115 ? 18.484 8.672 1.421 1 96.88 115 GLU B N 1
ATOM 2243 C CA . GLU B 1 115 ? 18.906 8.141 2.717 1 96.88 115 GLU B CA 1
ATOM 2244 C C . GLU B 1 115 ? 18.172 6.84 3.041 1 96.88 115 GLU B C 1
ATOM 2246 O O . GLU B 1 115 ? 18.781 5.891 3.537 1 96.88 115 GLU B O 1
ATOM 2251 N N . TYR B 1 116 ? 16.906 6.785 2.77 1 97.06 116 TYR B N 1
ATOM 2252 C CA . TYR B 1 116 ? 16.109 5.648 3.201 1 97.06 116 TYR B CA 1
ATOM 2253 C C . TYR B 1 116 ? 16.078 4.562 2.133 1 97.06 116 TYR B C 1
ATOM 2255 O O . TYR B 1 116 ? 15.539 3.475 2.359 1 97.06 116 TYR B O 1
ATOM 2263 N N . GLY B 1 117 ? 16.516 4.832 0.941 1 97.06 117 GLY B N 1
ATOM 2264 C CA . GLY B 1 117 ? 16.703 3.818 -0.088 1 97.06 117 GLY B CA 1
ATOM 2265 C C . GLY B 1 117 ? 15.391 3.369 -0.716 1 97.06 117 GLY B C 1
ATOM 2266 O O . GLY B 1 117 ? 15.273 2.225 -1.159 1 97.06 117 GLY B O 1
ATOM 2267 N N . LEU B 1 118 ? 14.422 4.184 -0.701 1 98.38 118 LEU B N 1
ATOM 2268 C CA . LEU B 1 118 ? 13.156 3.865 -1.354 1 98.38 118 LEU B CA 1
ATOM 2269 C C . LEU B 1 118 ? 13.234 4.129 -2.854 1 98.38 118 LEU B C 1
ATOM 2271 O O . LEU B 1 118 ? 14.07 4.918 -3.307 1 98.38 118 LEU B O 1
ATOM 2275 N N . HIS B 1 119 ? 12.391 3.461 -3.633 1 98.69 119 HIS B N 1
ATOM 2276 C CA . HIS B 1 119 ? 12.25 3.68 -5.066 1 98.69 119 HIS B CA 1
ATOM 2277 C C . HIS B 1 119 ? 11.008 4.504 -5.379 1 98.69 119 HIS B C 1
ATOM 2279 O O . HIS B 1 119 ? 10.992 5.27 -6.344 1 98.69 119 HIS B O 1
ATOM 2285 N N . ARG B 1 120 ? 10.008 4.332 -4.555 1 98.81 120 ARG B N 1
ATOM 2286 C CA . ARG B 1 120 ? 8.672 4.848 -4.859 1 98.81 120 ARG B CA 1
ATOM 2287 C C . ARG B 1 120 ? 8.016 5.438 -3.613 1 98.81 120 ARG B C 1
ATOM 2289 O O . ARG B 1 120 ? 8.102 4.855 -2.529 1 98.81 120 ARG B O 1
ATOM 2296 N N . VAL B 1 121 ? 7.391 6.574 -3.736 1 98.88 121 VAL B N 1
ATOM 2297 C CA . VAL B 1 121 ? 6.52 7.148 -2.719 1 98.88 121 VAL B CA 1
ATOM 2298 C C . VAL B 1 121 ? 5.141 7.422 -3.316 1 98.88 121 VAL B C 1
ATOM 2300 O O . VAL B 1 121 ? 5.031 8 -4.402 1 98.88 121 VAL B O 1
ATOM 2303 N N . GLU B 1 122 ? 4.137 6.953 -2.65 1 98.81 122 GLU B N 1
ATOM 2304 C CA . GLU B 1 122 ? 2.762 7.188 -3.078 1 98.81 122 GLU B CA 1
ATOM 2305 C C . GLU B 1 122 ? 2.021 8.086 -2.092 1 98.81 122 GLU B C 1
ATOM 2307 O O . GLU B 1 122 ? 2.42 8.203 -0.93 1 98.81 122 GLU B O 1
ATOM 2312 N N . ALA B 1 123 ? 1.075 8.75 -2.547 1 98.75 123 ALA B N 1
ATOM 2313 C CA . ALA B 1 123 ? 0.171 9.562 -1.741 1 98.75 123 ALA B CA 1
ATOM 2314 C C . ALA B 1 123 ? -1.247 9.531 -2.305 1 98.75 123 ALA B C 1
ATOM 2316 O O . ALA B 1 123 ? -1.442 9.273 -3.494 1 98.75 123 ALA B O 1
ATOM 2317 N N . ALA B 1 124 ? -2.16 9.703 -1.457 1 98.69 124 ALA B N 1
ATOM 2318 C CA . ALA B 1 124 ? -3.564 9.758 -1.857 1 98.69 124 ALA B CA 1
ATOM 2319 C C . ALA B 1 124 ? -4.254 10.984 -1.259 1 98.69 124 ALA B C 1
ATOM 2321 O O . ALA B 1 124 ? -3.939 11.398 -0.14 1 98.69 124 ALA B O 1
ATOM 2322 N N . THR B 1 125 ? -5.121 11.578 -1.983 1 98.38 125 THR B N 1
ATOM 2323 C CA . THR B 1 125 ? -5.875 12.734 -1.514 1 98.38 125 THR B CA 1
ATOM 2324 C C . THR B 1 125 ? -7.371 12.539 -1.761 1 98.38 125 THR B C 1
ATOM 2326 O O . THR B 1 125 ? -7.766 11.93 -2.752 1 98.38 125 THR B O 1
ATOM 2329 N N . LEU B 1 126 ? -8.125 13.141 -0.919 1 98.25 126 LEU B N 1
ATOM 2330 C CA . LEU B 1 126 ? -9.531 13.32 -1.275 1 98.25 126 LEU B CA 1
ATOM 2331 C C . LEU B 1 126 ? -9.664 14.055 -2.605 1 98.25 126 LEU B C 1
ATOM 2333 O O . LEU B 1 126 ? -8.844 14.906 -2.934 1 98.25 126 LEU B O 1
ATOM 2337 N N . LEU B 1 127 ? -10.766 13.742 -3.332 1 98.25 127 LEU B N 1
ATOM 2338 C CA . LEU B 1 127 ? -10.977 14.305 -4.664 1 98.25 127 LEU B CA 1
ATOM 2339 C C . LEU B 1 127 ? -11.008 15.828 -4.613 1 98.25 127 LEU B C 1
ATOM 2341 O O . LEU B 1 127 ? -10.523 16.5 -5.523 1 98.25 127 LEU B O 1
ATOM 2345 N N . HIS B 1 128 ? -11.508 16.344 -3.506 1 97.06 128 HIS B N 1
ATOM 2346 C CA . HIS B 1 128 ? -11.734 17.781 -3.422 1 97.06 128 HIS B CA 1
ATOM 2347 C C . HIS B 1 128 ? -10.562 18.484 -2.732 1 97.06 128 HIS B C 1
ATOM 2349 O O . HIS B 1 128 ? -10.586 19.703 -2.549 1 97.06 128 HIS B O 1
ATOM 2355 N N . ASN B 1 129 ? -9.594 17.766 -2.271 1 95.88 129 ASN B N 1
ATOM 2356 C CA . ASN B 1 129 ? -8.453 18.375 -1.587 1 95.88 129 ASN B CA 1
ATOM 2357 C C . ASN B 1 129 ? -7.445 18.953 -2.576 1 95.88 129 ASN B C 1
ATOM 2359 O O . ASN B 1 129 ? -6.32 18.453 -2.678 1 95.88 129 ASN B O 1
ATOM 2363 N N . VAL B 1 130 ? -7.781 20 -3.182 1 95.94 130 VAL B N 1
ATOM 2364 C CA . VAL B 1 130 ? -7.008 20.625 -4.246 1 95.94 130 VAL B CA 1
ATOM 2365 C C . VAL B 1 130 ? -5.688 21.141 -3.688 1 95.94 130 VAL B C 1
ATOM 2367 O O . VAL B 1 130 ? -4.664 21.125 -4.375 1 95.94 130 VAL B O 1
ATOM 2370 N N . ARG B 1 131 ? -5.734 21.578 -2.451 1 93.56 131 ARG B N 1
ATOM 2371 C CA . ARG B 1 131 ? -4.531 22.109 -1.822 1 93.56 131 ARG B CA 1
ATOM 2372 C C . ARG B 1 131 ? -3.443 21.047 -1.734 1 93.56 131 ARG B C 1
ATOM 2374 O O . ARG B 1 131 ? -2.301 21.281 -2.131 1 93.56 131 ARG B O 1
ATOM 2381 N N . SER B 1 132 ? -3.789 19.891 -1.254 1 96.19 132 SER B N 1
ATOM 2382 C CA . SER B 1 132 ? -2.818 18.797 -1.173 1 96.19 132 SER B CA 1
ATOM 2383 C C . SER B 1 132 ? -2.375 18.344 -2.561 1 96.19 132 SER B C 1
ATOM 2385 O O . SER B 1 132 ? -1.208 18 -2.766 1 96.19 132 SER B O 1
ATOM 2387 N N . GLN B 1 133 ? -3.287 18.359 -3.486 1 97.94 133 GLN B N 1
ATOM 2388 C CA . GLN B 1 133 ? -2.957 17.984 -4.855 1 97.94 133 GLN B CA 1
ATOM 2389 C C . GLN B 1 133 ? -1.925 18.938 -5.453 1 97.94 133 GLN B C 1
ATOM 2391 O O . GLN B 1 133 ? -1.007 18.5 -6.156 1 97.94 133 GLN B O 1
ATOM 2396 N N . ARG B 1 134 ? -2.045 20.172 -5.172 1 96.94 134 ARG B N 1
ATOM 2397 C CA . ARG B 1 134 ? -1.075 21.156 -5.637 1 96.94 134 ARG B CA 1
ATOM 2398 C C . ARG B 1 134 ? 0.291 20.922 -5 1 96.94 134 ARG B C 1
ATOM 2400 O O . ARG B 1 134 ? 1.32 21.031 -5.668 1 96.94 134 ARG B O 1
ATOM 2407 N N . VAL B 1 135 ? 0.336 20.641 -3.707 1 97.19 135 VAL B N 1
ATOM 2408 C CA . VAL B 1 135 ? 1.581 20.328 -3.014 1 97.19 135 VAL B CA 1
ATOM 2409 C C . VAL B 1 135 ? 2.271 19.156 -3.691 1 97.19 135 VAL B C 1
ATOM 2411 O O . VAL B 1 135 ? 3.475 19.203 -3.961 1 97.19 135 VAL B O 1
ATOM 2414 N N . LEU B 1 136 ? 1.518 18.094 -3.975 1 98.31 136 LEU B N 1
ATOM 2415 C CA . LEU B 1 136 ? 2.066 16.891 -4.598 1 98.31 136 LEU B CA 1
ATOM 2416 C C . LEU B 1 136 ? 2.59 17.203 -5.996 1 98.31 136 LEU B C 1
ATOM 2418 O O . LEU B 1 136 ? 3.695 16.797 -6.355 1 98.31 136 LEU B O 1
ATOM 2422 N N . ALA B 1 137 ? 1.779 17.953 -6.746 1 97.56 137 ALA B N 1
ATOM 2423 C CA . ALA B 1 137 ? 2.18 18.312 -8.102 1 97.56 137 ALA B CA 1
ATOM 2424 C C . ALA B 1 137 ? 3.471 19.125 -8.094 1 97.56 137 ALA B C 1
ATOM 2426 O O . ALA B 1 137 ? 4.371 18.875 -8.906 1 97.56 137 ALA B O 1
ATOM 2427 N N . LYS B 1 138 ? 3.562 20.062 -7.207 1 96.62 138 LYS B N 1
ATOM 2428 C CA . LYS B 1 138 ? 4.746 20.922 -7.098 1 96.62 138 LYS B CA 1
ATOM 2429 C C . LYS B 1 138 ? 5.984 20.094 -6.75 1 96.62 138 LYS B C 1
ATOM 2431 O O . LYS B 1 138 ? 7.109 20.516 -7.027 1 96.62 138 LYS B O 1
ATOM 2436 N N . ASN B 1 139 ? 5.75 19 -6.125 1 97.56 139 ASN B N 1
ATOM 2437 C CA . ASN B 1 139 ? 6.867 18.141 -5.723 1 97.56 139 ASN B CA 1
ATOM 2438 C C . ASN B 1 139 ? 7.098 17 -6.711 1 97.56 139 ASN B C 1
ATOM 2440 O O . ASN B 1 139 ? 7.824 16.062 -6.414 1 97.56 139 ASN B O 1
ATOM 2444 N N . GLY B 1 140 ? 6.449 17 -7.848 1 97.81 140 GLY B N 1
ATOM 2445 C CA . GLY B 1 140 ? 6.777 16.109 -8.938 1 97.81 140 GLY B CA 1
ATOM 2446 C C . GLY B 1 140 ? 5.914 14.859 -8.969 1 97.81 140 GLY B C 1
ATOM 2447 O O . GLY B 1 140 ? 6.121 13.977 -9.805 1 97.81 140 GLY B O 1
ATOM 2448 N N . PHE B 1 141 ? 4.961 14.789 -8.078 1 98.62 141 PHE B N 1
ATOM 2449 C CA . PHE B 1 141 ? 4.047 13.648 -8.117 1 98.62 141 PHE B CA 1
ATOM 2450 C C . PHE B 1 141 ? 3.176 13.703 -9.367 1 98.62 141 PHE B C 1
ATOM 2452 O O . PHE B 1 141 ? 2.822 14.781 -9.844 1 98.62 141 PHE B O 1
ATOM 2459 N N . ARG B 1 142 ? 2.799 12.57 -9.836 1 98.12 142 ARG B N 1
ATOM 2460 C CA . ARG B 1 142 ? 1.831 12.438 -10.922 1 98.12 142 ARG B CA 1
ATOM 2461 C C . ARG B 1 142 ? 0.635 11.594 -10.492 1 98.12 142 ARG B C 1
ATOM 2463 O O . ARG B 1 142 ? 0.794 10.602 -9.773 1 98.12 142 ARG B O 1
ATOM 2470 N N . ARG B 1 143 ? -0.461 11.992 -10.969 1 98.62 143 ARG B N 1
ATOM 2471 C CA . ARG B 1 143 ? -1.643 11.18 -10.688 1 98.62 143 ARG B CA 1
ATOM 2472 C C . ARG B 1 143 ? -1.606 9.875 -11.469 1 98.62 143 ARG B C 1
ATOM 2474 O O . ARG B 1 143 ? -1.356 9.867 -12.672 1 98.62 143 ARG B O 1
ATOM 2481 N N . ILE B 1 144 ? -1.881 8.805 -10.789 1 98.75 144 ILE B N 1
ATOM 2482 C CA . ILE B 1 144 ? -1.788 7.504 -11.438 1 98.75 144 ILE B CA 1
ATOM 2483 C C . ILE B 1 144 ? -3.158 6.832 -11.445 1 98.75 144 ILE B C 1
ATOM 2485 O O . ILE B 1 144 ? -3.312 5.727 -11.969 1 98.75 144 ILE B O 1
ATOM 2489 N N . GLY B 1 145 ? -4.121 7.48 -10.836 1 98.69 145 GLY B N 1
ATOM 2490 C CA . GLY B 1 145 ? -5.453 6.902 -10.867 1 98.69 145 GLY B CA 1
ATOM 2491 C C . GLY B 1 145 ? -6.379 7.488 -9.812 1 98.69 145 GLY B C 1
ATOM 2492 O O . GLY B 1 145 ? -6.07 8.516 -9.211 1 98.69 145 GLY B O 1
ATOM 2493 N N . THR B 1 146 ? -7.512 6.922 -9.695 1 98.81 146 THR B N 1
ATOM 2494 C CA . THR B 1 146 ? -8.531 7.25 -8.703 1 98.81 146 THR B CA 1
ATOM 2495 C C . THR B 1 146 ? -9.164 5.98 -8.141 1 98.81 146 THR B C 1
ATOM 2497 O O . THR B 1 146 ? -9.531 5.074 -8.898 1 98.81 146 THR B O 1
ATOM 2500 N N . ALA B 1 147 ? -9.234 5.906 -6.844 1 98.69 147 ALA B N 1
ATOM 2501 C CA . ALA B 1 147 ? -9.766 4.715 -6.188 1 98.69 147 ALA B CA 1
ATOM 2502 C C . ALA B 1 147 ? -11.031 5.047 -5.395 1 98.69 147 ALA B C 1
ATOM 2504 O O . ALA B 1 147 ? -10.984 5.816 -4.434 1 98.69 147 ALA B O 1
ATOM 2505 N N . PRO B 1 148 ? -12.133 4.469 -5.75 1 98.12 148 PRO B N 1
ATOM 2506 C CA . PRO B 1 148 ? -13.359 4.668 -4.977 1 98.12 148 PRO B CA 1
ATOM 2507 C C . PRO B 1 148 ? -13.312 4.004 -3.604 1 98.12 148 PRO B C 1
ATOM 2509 O O . PRO B 1 148 ? -12.727 2.926 -3.457 1 98.12 148 PRO B O 1
ATOM 2512 N N . ARG B 1 149 ? -13.93 4.715 -2.594 1 98.19 149 ARG B N 1
ATOM 2513 C CA . ARG B 1 149 ? -14.078 4.172 -1.248 1 98.19 149 ARG B CA 1
ATOM 2514 C C . ARG B 1 149 ? -12.734 3.695 -0.702 1 98.19 149 ARG B C 1
ATOM 2516 O O . ARG B 1 149 ? -12.641 2.609 -0.128 1 98.19 149 ARG B O 1
ATOM 2523 N N . TYR B 1 150 ? -11.805 4.469 -0.926 1 98.44 150 TYR B N 1
ATOM 2524 C CA . TYR B 1 150 ? -10.406 4.129 -0.709 1 98.44 150 TYR B CA 1
ATOM 2525 C C . TYR B 1 150 ? -10.078 4.102 0.778 1 98.44 150 TYR B C 1
ATOM 2527 O O . TYR B 1 150 ? -9.469 3.148 1.27 1 98.44 150 TYR B O 1
ATOM 2535 N N . LEU B 1 151 ? -10.438 5.008 1.53 1 97.88 151 LEU B N 1
ATOM 2536 C CA . LEU B 1 151 ? -10.047 5.246 2.916 1 97.88 151 LEU B CA 1
ATOM 2537 C C . LEU B 1 151 ? -11.219 5.785 3.725 1 97.88 151 LEU B C 1
ATOM 2539 O O . LEU B 1 151 ? -11.984 6.621 3.238 1 97.88 151 LEU B O 1
ATOM 2543 N N . ASN B 1 152 ? -11.281 5.34 4.992 1 97.19 152 ASN B N 1
ATOM 2544 C CA . ASN B 1 152 ? -12.336 5.84 5.867 1 97.19 152 ASN B CA 1
ATOM 2545 C C . ASN B 1 152 ? -11.969 7.191 6.473 1 97.19 152 ASN B C 1
ATOM 2547 O O . ASN B 1 152 ? -11.102 7.27 7.344 1 97.19 152 ASN B O 1
ATOM 2551 N N . ILE B 1 153 ? -12.531 8.227 5.988 1 95.38 153 ILE B N 1
ATOM 2552 C CA . ILE B 1 153 ? -12.297 9.602 6.43 1 95.38 153 ILE B CA 1
ATOM 2553 C C . ILE B 1 153 ? -13.578 10.172 7.031 1 95.38 153 ILE B C 1
ATOM 2555 O O . ILE B 1 153 ? -14.625 10.188 6.383 1 95.38 153 ILE B O 1
ATOM 2559 N N . ALA B 1 154 ? -13.43 10.609 8.281 1 90.31 154 ALA B N 1
ATOM 2560 C CA . ALA B 1 154 ? -14.555 11.234 8.977 1 90.31 154 ALA B CA 1
ATOM 2561 C C . ALA B 1 154 ? -15.766 10.305 8.992 1 90.31 154 ALA B C 1
ATOM 2563 O O . ALA B 1 154 ? -16.891 10.734 8.711 1 90.31 154 ALA B O 1
ATOM 2564 N N . GLY B 1 155 ? -15.516 9.023 9.016 1 90.62 155 GLY B N 1
ATOM 2565 C CA . GLY B 1 155 ? -16.547 8.031 9.242 1 90.62 155 GLY B CA 1
ATOM 2566 C C . GLY B 1 155 ? -17.125 7.461 7.957 1 90.62 155 GLY B C 1
ATOM 2567 O O . GLY B 1 155 ? -18.062 6.664 7.992 1 90.62 155 GLY B O 1
ATOM 2568 N N . ALA B 1 156 ? -16.609 7.906 6.848 1 95.44 156 ALA B N 1
ATOM 2569 C CA . ALA B 1 156 ? -17.109 7.418 5.566 1 95.44 156 ALA B CA 1
ATOM 2570 C C . ALA B 1 156 ? -15.977 6.953 4.664 1 95.44 156 ALA B C 1
ATOM 2572 O O . ALA B 1 156 ? -14.898 7.551 4.66 1 95.44 156 ALA B O 1
ATOM 2573 N N . TRP B 1 157 ? -16.297 5.938 3.955 1 97.44 157 TRP B N 1
ATOM 2574 C CA . TRP B 1 157 ? -15.336 5.52 2.932 1 97.44 157 TRP B CA 1
ATOM 2575 C C . TRP B 1 157 ? -15.359 6.473 1.745 1 97.44 157 TRP B C 1
ATOM 2577 O O . TRP B 1 157 ? -16.391 6.621 1.076 1 97.44 157 TRP B O 1
ATOM 2587 N N . GLN B 1 158 ? -14.219 7.078 1.489 1 98.12 158 GLN B N 1
ATOM 2588 C CA . GLN B 1 158 ? -14.195 8.164 0.512 1 98.12 158 GLN B CA 1
ATOM 2589 C C . GLN B 1 158 ? -13.242 7.844 -0.637 1 98.12 158 GLN B C 1
ATOM 2591 O O . GLN B 1 158 ? -12.234 7.156 -0.445 1 98.12 158 GLN B O 1
ATOM 2596 N N . ASP B 1 159 ? -13.641 8.414 -1.799 1 98.56 159 ASP B N 1
ATOM 2597 C CA . ASP B 1 159 ? -12.82 8.281 -2.998 1 98.56 159 ASP B CA 1
ATOM 2598 C C . ASP B 1 159 ? -11.539 9.102 -2.883 1 98.56 159 ASP B C 1
ATOM 2600 O O . ASP B 1 159 ? -11.555 10.203 -2.332 1 98.56 159 ASP B O 1
ATOM 2604 N N . HIS B 1 160 ? -10.469 8.555 -3.465 1 98.81 160 HIS B N 1
ATOM 2605 C CA . HIS B 1 160 ? -9.203 9.273 -3.447 1 98.81 160 HIS B CA 1
ATOM 2606 C C . HIS B 1 160 ? -8.539 9.258 -4.82 1 98.81 160 HIS B C 1
ATOM 2608 O O . HIS B 1 160 ? -8.609 8.258 -5.539 1 98.81 160 HIS B O 1
ATOM 2614 N N . HIS B 1 161 ? -7.949 10.367 -5.152 1 98.81 161 HIS B N 1
ATOM 2615 C CA . HIS B 1 161 ? -6.941 10.352 -6.203 1 98.81 161 HIS B CA 1
ATOM 2616 C C . HIS B 1 161 ? -5.633 9.742 -5.707 1 98.81 161 HIS B C 1
ATOM 2618 O O . HIS B 1 161 ? -5.215 10.008 -4.574 1 98.81 161 HIS B O 1
ATOM 2624 N N . LEU B 1 162 ? -5.035 8.938 -6.539 1 98.88 162 LEU B N 1
ATOM 2625 C CA . LEU B 1 162 ? -3.762 8.297 -6.23 1 98.88 162 LEU B CA 1
ATOM 2626 C C . LEU B 1 162 ? -2.619 8.969 -6.984 1 98.88 162 LEU B C 1
ATOM 2628 O O . LEU B 1 162 ? -2.738 9.242 -8.18 1 98.88 162 LEU B O 1
ATOM 2632 N N . PHE B 1 163 ? -1.509 9.266 -6.316 1 98.88 163 PHE B N 1
ATOM 2633 C CA . PHE B 1 163 ? -0.322 9.891 -6.891 1 98.88 163 PHE B CA 1
ATOM 2634 C C . PHE B 1 163 ? 0.926 9.078 -6.566 1 98.88 163 PHE B C 1
ATOM 2636 O O . PHE B 1 163 ? 0.96 8.352 -5.566 1 98.88 163 PHE B O 1
ATOM 2643 N N . GLN B 1 164 ? 1.9 9.227 -7.398 1 98.81 164 GLN B N 1
ATOM 2644 C CA . GLN B 1 164 ? 3.191 8.648 -7.027 1 98.81 164 GLN B CA 1
ATOM 2645 C C . GLN B 1 164 ? 4.344 9.484 -7.586 1 98.81 164 GLN B C 1
ATOM 2647 O O . GLN B 1 164 ? 4.148 10.289 -8.5 1 98.81 164 GLN B O 1
ATOM 2652 N N . ILE B 1 165 ? 5.449 9.32 -7.012 1 98.69 165 ILE B N 1
ATOM 2653 C CA . ILE B 1 165 ? 6.738 9.727 -7.566 1 98.69 165 ILE B CA 1
ATOM 2654 C C . ILE B 1 165 ? 7.762 8.609 -7.359 1 98.69 165 ILE B C 1
ATOM 2656 O O . ILE B 1 165 ? 7.773 7.957 -6.312 1 98.69 165 ILE B O 1
ATOM 2660 N N . VAL B 1 166 ? 8.57 8.359 -8.406 1 98.62 166 VAL B N 1
ATOM 2661 C CA . VAL B 1 166 ? 9.617 7.348 -8.297 1 98.62 166 VAL B CA 1
ATOM 2662 C C . VAL B 1 166 ? 10.992 8.023 -8.328 1 98.62 166 VAL B C 1
ATOM 2664 O O . VAL B 1 166 ? 11.125 9.148 -8.805 1 98.62 166 VAL B O 1
ATOM 2667 N N . ALA B 1 167 ? 11.969 7.332 -7.855 1 97.56 167 ALA B N 1
ATOM 2668 C CA . ALA B 1 167 ? 13.312 7.867 -7.688 1 97.56 167 ALA B CA 1
ATOM 2669 C C . ALA B 1 167 ? 13.836 8.461 -8.992 1 97.56 167 ALA B C 1
ATOM 2671 O O . ALA B 1 167 ? 14.453 9.531 -8.992 1 97.56 167 ALA B O 1
ATOM 2672 N N . GLU B 1 168 ? 13.609 7.855 -10.125 1 95.88 168 GLU B N 1
ATOM 2673 C CA . GLU B 1 168 ? 14.094 8.305 -11.43 1 95.88 168 GLU B CA 1
ATOM 2674 C C . GLU B 1 168 ? 13.484 9.656 -11.812 1 95.88 168 GLU B C 1
ATOM 2676 O O . GLU B 1 168 ? 14.195 10.547 -12.281 1 95.88 168 GLU B O 1
ATOM 2681 N N . ASN B 1 169 ? 12.203 9.781 -11.602 1 94.81 169 ASN B N 1
ATOM 2682 C CA . ASN B 1 169 ? 11.531 11.039 -11.93 1 94.81 169 ASN B CA 1
ATOM 2683 C C . ASN B 1 169 ? 11.953 12.156 -10.984 1 94.81 169 ASN B C 1
ATOM 2685 O O . ASN B 1 169 ? 12.008 13.32 -11.383 1 94.81 169 ASN B O 1
ATOM 2689 N N . TRP B 1 170 ? 12.172 11.766 -9.758 1 94.88 170 TRP B N 1
ATOM 2690 C CA . TRP B 1 170 ? 12.609 12.75 -8.773 1 94.88 170 TRP B CA 1
ATOM 2691 C C . TRP B 1 170 ? 13.977 13.32 -9.141 1 94.88 170 TRP B C 1
ATOM 2693 O O . TRP B 1 170 ? 14.172 14.539 -9.109 1 94.88 170 TRP B O 1
ATOM 2703 N N . VAL B 1 171 ? 14.93 12.5 -9.523 1 91.31 171 VAL B N 1
ATOM 2704 C CA . VAL B 1 171 ? 16.281 12.898 -9.914 1 91.31 171 VAL B CA 1
ATOM 2705 C C . VAL B 1 171 ? 16.219 13.789 -11.156 1 91.31 171 VAL B C 1
ATOM 2707 O O . VAL B 1 171 ? 16.875 14.828 -11.219 1 91.31 171 VAL B O 1
ATOM 2710 N N . GLU B 1 172 ? 15.344 13.375 -12.055 1 87.88 172 GLU B N 1
ATOM 2711 C CA . GLU B 1 172 ? 15.195 14.141 -13.289 1 87.88 172 GLU B CA 1
ATOM 2712 C C . GLU B 1 172 ? 14.586 15.516 -13.016 1 87.88 172 GLU B C 1
ATOM 2714 O O . GLU B 1 172 ? 14.953 16.5 -13.656 1 87.88 172 GLU B O 1
ATOM 2719 N N . GLY B 1 173 ? 13.617 15.516 -12.148 1 86.19 173 GLY B N 1
ATOM 2720 C CA . GLY B 1 173 ? 13.008 16.781 -11.789 1 86.19 173 GLY B CA 1
ATOM 2721 C C . GLY B 1 173 ? 13.977 17.734 -11.109 1 86.19 173 GLY B C 1
ATOM 2722 O O . GLY B 1 173 ? 13.938 18.938 -11.352 1 86.19 173 GLY B O 1
ATOM 2723 N N . ARG B 1 174 ? 14.781 17.203 -10.266 1 82.5 174 ARG B N 1
ATOM 2724 C CA . ARG B 1 174 ? 15.781 18.031 -9.594 1 82.5 174 ARG B CA 1
ATOM 2725 C C . ARG B 1 174 ? 16.797 18.578 -10.594 1 82.5 174 ARG B C 1
ATOM 2727 O O . ARG B 1 174 ? 17.234 19.734 -10.469 1 82.5 174 ARG B O 1
ATOM 2734 N N . ALA B 1 175 ? 17.094 17.656 -11.516 1 76.5 175 ALA B N 1
ATOM 2735 C CA . ALA B 1 175 ? 18.031 18.078 -12.547 1 76.5 175 ALA B CA 1
ATOM 2736 C C . ALA B 1 175 ? 17.438 19.188 -13.406 1 76.5 175 ALA B C 1
ATOM 2738 O O . ALA B 1 175 ? 18.156 20.094 -13.828 1 76.5 175 ALA B O 1
ATOM 2739 N N . ALA B 1 176 ? 16.094 19.25 -13.438 1 75.75 176 ALA B N 1
ATOM 2740 C CA . ALA B 1 176 ? 15.422 20.219 -14.297 1 75.75 176 ALA B CA 1
ATOM 2741 C C . ALA B 1 176 ? 15.086 21.5 -13.531 1 75.75 176 ALA B C 1
ATOM 2743 O O . ALA B 1 176 ? 14.602 22.469 -14.117 1 75.75 176 ALA B O 1
ATOM 2744 N N . GLY B 1 177 ? 15.492 21.547 -12.344 1 68.31 177 GLY B N 1
ATOM 2745 C CA . GLY B 1 177 ? 15.258 22.734 -11.531 1 68.31 177 GLY B CA 1
ATOM 2746 C C . GLY B 1 177 ? 13.844 22.812 -10.992 1 68.31 177 GLY B C 1
ATOM 2747 O O . GLY B 1 177 ? 13.32 23.906 -10.766 1 68.31 177 GLY B O 1
ATOM 2748 N N . ARG B 1 178 ? 13.32 21.672 -10.75 1 62.72 178 ARG B N 1
ATOM 2749 C CA . ARG B 1 178 ? 12.008 21.672 -10.125 1 62.72 178 ARG B CA 1
ATOM 2750 C C . ARG B 1 178 ? 12.117 21.406 -8.625 1 62.72 178 ARG B C 1
ATOM 2752 O O . ARG B 1 178 ? 13.078 20.797 -8.164 1 62.72 178 ARG B O 1
#

Foldseek 3Di:
DDKDKDFDDLVCLVLVLVLCVQQVVVCQQFAADDDPCCSDSVVSSVVVVCDVPVDQKTKMFIDDVNGGFKIWMWHRQDDDPQLETEIDMDGGPPPPPPCNLLNVVLVVVCCSVPPVPGFKYKYKGAPPPVVVVVSCVSQQKDFDAKDALPDQGSRGRGIITMIMDGNVRNVVVVVVPD/DDKDKDFDDLVCLVLVLVLCVQQVVVCQQFAADDDPCCSDSVVSSVVSVCDVPVDQKTKMFIDDVNGGFKIWMWHRQDDDPQLETEIDMDGGPPPPPPCNLLNVVLVVVCCSVPPVPGFKYKYKGAPPPVVVVVSCVSQQKDFDAKDALPDQGNRGRGIITMIMDGNVRNVVVVVVVD

Organism: Actinoplanes teichomyceticus (NCBI:txid1867)

Secondary structure (DSSP, 8-state):
--EEEEE--GGGHHHHHHHHHHTHHHHGGGS----GGGGSHHHHHHHHHHHHHH-S-EEEEEEETTEEEEEEEEEEEE-TTS-EEEEEEEE-TT-TTSSHHHHHHHHHHHHHHHTS--SEEEEEEETT-HHHHHHHHHTT-EEEEEEEEEEEETTEEEEEEEEEEEHHHHHHHHHHT-/--EEEEE--GGGHHHHHHHHHHTHHHHGGGS----GGGGSHHHHHHHHHHHHHH-S-EEEEEEETTEEEEEEEEEEEE-TTS-EEEEEEEE-TT-TTSSHHHHHHHHHHHHHHHTS--SEEEEEEETT-HHHHHHHHHTT-EEEEEEEEEEEETTEEEEEEEEEEEHHHHHHHHHTT-

Solvent-accessible surface area (backbone atoms only — not comparable to full-atom values): 18781 Å² total; per-residue (Å²): 137,68,64,45,70,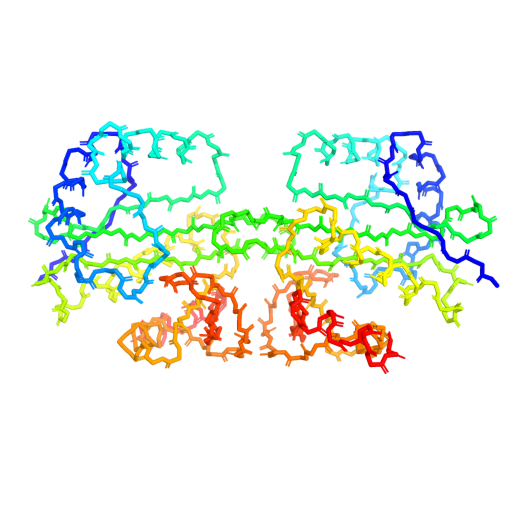46,74,61,53,80,84,45,32,64,63,48,28,52,46,48,50,75,16,42,78,73,46,42,83,80,28,54,73,72,59,78,58,61,58,30,52,68,46,40,43,50,53,50,51,50,47,69,66,72,46,52,48,51,55,24,34,26,25,55,83,84,37,84,39,34,36,42,29,40,31,72,50,38,67,79,56,46,18,29,28,35,50,49,69,52,65,33,64,92,54,70,91,70,51,45,66,44,42,42,52,47,51,51,49,53,39,37,50,69,71,66,65,33,44,33,41,31,37,68,37,52,76,81,41,56,68,61,50,49,38,40,45,71,64,62,34,42,78,32,35,49,38,76,55,49,37,35,40,58,80,36,64,35,45,24,37,32,31,35,40,39,45,69,58,52,54,51,36,51,72,70,69,93,136,67,62,43,69,46,74,61,54,80,85,45,33,64,63,50,29,52,46,50,51,76,14,41,77,73,45,42,84,79,28,54,73,73,59,77,58,61,57,30,52,69,46,39,42,50,52,51,51,49,47,68,66,72,45,52,48,52,54,24,33,25,26,54,84,83,38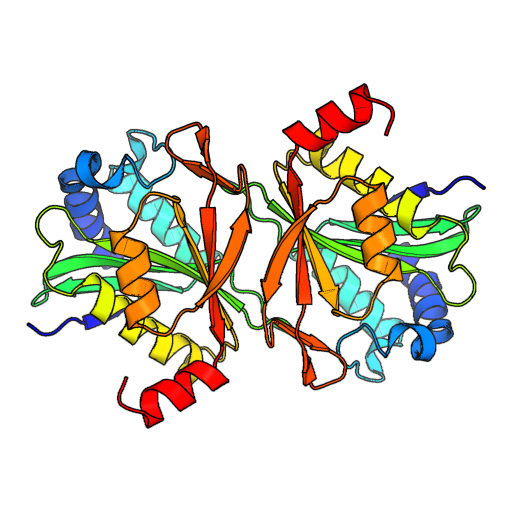,84,39,35,38,41,30,39,30,74,50,39,65,80,56,46,18,30,27,36,50,48,70,53,65,32,64,92,55,68,90,72,51,44,66,42,43,41,52,47,52,50,49,52,39,37,51,71,70,68,64,32,44,34,41,29,38,69,38,51,77,81,42,55,68,59,51,49,38,40,46,73,64,61,34,40,77,32,34,50,38,74,55,48,36,34,39,57,81,35,64,35,44,25,36,31,32,35,40,39,43,70,59,52,55,50,35,51,73,70,71,93

InterPro domains:
  IPR000182 GNAT domain [PF13302] (4-142)
  IPR000182 GNAT domain [PS51186] (3-164)
  IPR016181 Acyl-CoA N-acyltransferase [SSF55729] (3-165)
  IPR051531 N-acetyltransferase [PTHR43792] (4-171)

Radius of gyration: 21.59 Å; Cα contacts (8 Å, |Δi|>4): 654; chains: 2; bounding box: 45×63×48 Å